Protein AF-A0A9N9PQR0-F1 (afdb_monomer_lite)

Radius of gyration: 28.28 Å; chains: 1; bounding box: 107×44×61 Å

InterPro domains:
  IPR036259 MFS transporter superfamily [G3DSA:1.20.1250.20] (1-87)
  IPR036259 MFS transporter superfamily [G3DSA:1.20.1250.20] (121-313)
  IPR036259 MFS transporter superfamily [SSF103473] (1-291)

pLDDT: mean 76.01, std 13.86, range [36.12, 95.31]

Secondary structure (DSSP, 8-state):
-HHHHHHS-HHHHHHHHHHHHHHHHHHHHHHHHHHHHHHHHHTTGGG--HHHHHHHHHHHHHHHHHHHHHHHS---GGG---SSS-HHHHHHHHHHHHHTT--------HHHHHHHHTTSHHHHHHHHT--S-HHHHHHHHHHHHHHHHHHHHHHHHHHHHHT-SHHHHHHHHHHHHHHHHHHHH--TT-HHHHHHHHHHHHHTTTHHHHHHHHHHHHTTT-HHHHHHHHHHHHHHHHHHHHHHHHHHT-GGGTTT-TTHHHHHHHHHHHHHHHHHHHHHHHHTTTTHHHHHHHS-GGGGS-----SSSSSSSSS-S--

Structure (mmCIF, N/CA/C/O backbone):
data_AF-A0A9N9PQR0-F1
#
_entry.id   AF-A0A9N9PQR0-F1
#
loop_
_atom_site.group_PDB
_atom_site.id
_atom_site.type_symbol
_atom_site.label_atom_id
_atom_site.label_alt_id
_atom_site.label_comp_id
_atom_site.label_asym_id
_atom_site.label_entity_id
_atom_site.label_seq_id
_atom_site.pdbx_PDB_ins_code
_atom_site.Cartn_x
_atom_site.Cartn_y
_atom_site.Cartn_z
_atom_site.occupancy
_atom_site.B_iso_or_equiv
_atom_site.auth_seq_id
_atom_site.auth_comp_id
_atom_site.auth_asym_id
_atom_site.auth_atom_id
_atom_site.pdbx_PDB_model_num
ATOM 1 N N . MET A 1 1 ? -13.376 -5.046 -10.064 1.00 54.31 1 MET A N 1
ATOM 2 C CA . MET A 1 1 ? -12.787 -4.004 -10.946 1.00 54.31 1 MET A CA 1
ATOM 3 C C . MET A 1 1 ? -12.227 -4.535 -12.263 1.00 54.31 1 MET A C 1
ATOM 5 O O . MET A 1 1 ? -12.544 -3.967 -13.300 1.00 54.31 1 MET A O 1
ATOM 9 N N . THR A 1 2 ? -11.435 -5.612 -12.273 1.00 63.09 2 THR A N 1
ATOM 10 C CA . THR A 1 2 ? -10.857 -6.197 -13.506 1.00 63.09 2 THR A CA 1
ATOM 11 C C . THR A 1 2 ? -11.902 -6.534 -14.571 1.00 63.09 2 THR A C 1
ATOM 13 O O . THR A 1 2 ? -11.702 -6.223 -15.743 1.00 63.09 2 THR A O 1
ATOM 16 N N . LEU A 1 3 ? -13.051 -7.079 -14.157 1.00 70.19 3 LEU A N 1
ATOM 17 C CA . LEU A 1 3 ? -14.162 -7.371 -15.059 1.00 70.19 3 LEU A CA 1
ATOM 18 C C . LEU A 1 3 ? -14.746 -6.098 -15.693 1.00 70.19 3 LEU A C 1
ATOM 20 O O . LEU A 1 3 ? -14.845 -6.019 -16.912 1.00 70.19 3 LEU A O 1
ATOM 24 N N . LEU A 1 4 ? -15.037 -5.062 -14.899 1.00 70.06 4 LEU A N 1
ATOM 25 C CA . LEU A 1 4 ? -15.487 -3.761 -15.418 1.00 70.06 4 LEU A CA 1
ATOM 26 C C . LEU A 1 4 ? -14.464 -3.169 -16.396 1.00 70.06 4 LEU A C 1
ATOM 28 O O . LEU A 1 4 ? -14.832 -2.673 -17.456 1.00 70.06 4 LEU A O 1
ATOM 32 N N . GLY A 1 5 ? -13.173 -3.293 -16.081 1.00 67.31 5 GLY A N 1
ATOM 33 C CA . GLY A 1 5 ? -12.102 -2.909 -16.991 1.00 67.31 5 GLY A CA 1
ATOM 34 C C . GLY A 1 5 ? -12.163 -3.669 -18.317 1.00 67.31 5 GLY A C 1
ATOM 35 O O . GLY A 1 5 ? -11.987 -3.073 -19.367 1.00 67.31 5 GLY A O 1
ATOM 36 N N . SER A 1 6 ? -12.459 -4.964 -18.312 1.00 70.44 6 SER A N 1
ATOM 37 C CA . SER A 1 6 ? -12.533 -5.724 -19.563 1.00 70.44 6 SER A CA 1
ATOM 38 C C . SER A 1 6 ? -13.696 -5.319 -20.478 1.00 70.44 6 SER A C 1
ATOM 40 O O . SER A 1 6 ? -13.579 -5.509 -21.679 1.00 70.44 6 SER A O 1
ATOM 42 N N . TRP A 1 7 ? -14.773 -4.734 -19.942 1.00 73.50 7 TRP A N 1
ATOM 43 C CA . TRP A 1 7 ? -15.993 -4.413 -20.697 1.00 73.50 7 TRP A CA 1
ATOM 44 C C . TRP A 1 7 ? -16.165 -2.926 -21.038 1.00 73.50 7 TRP A C 1
ATOM 46 O O . TRP A 1 7 ? -16.883 -2.598 -21.983 1.00 73.50 7 TRP A O 1
ATOM 56 N N . TYR A 1 8 ? -15.526 -2.021 -20.292 1.00 78.38 8 TYR A N 1
ATOM 57 C CA . TYR A 1 8 ? -15.738 -0.577 -20.423 1.00 78.38 8 TYR A CA 1
ATOM 58 C C . TYR A 1 8 ? -14.485 0.184 -20.865 1.00 78.38 8 TYR A C 1
ATOM 60 O O . TYR A 1 8 ? -13.352 -0.124 -20.482 1.00 78.38 8 TYR A O 1
ATOM 68 N N . THR A 1 9 ? -14.710 1.230 -21.664 1.00 75.62 9 THR A N 1
ATOM 69 C CA . THR A 1 9 ? -13.664 2.150 -22.126 1.00 75.62 9 THR A CA 1
ATOM 70 C C . THR A 1 9 ? -13.173 3.028 -20.965 1.00 75.62 9 THR A C 1
ATOM 72 O O . THR A 1 9 ? -13.926 3.256 -20.015 1.00 75.62 9 THR A O 1
ATOM 75 N N . PRO A 1 10 ? -11.941 3.570 -21.014 1.00 69.19 10 PRO A N 1
ATOM 76 C CA . PRO A 1 10 ? -11.407 4.447 -19.970 1.00 69.19 10 PRO A CA 1
ATOM 77 C C . PRO A 1 10 ? -12.317 5.639 -19.640 1.00 69.19 10 PRO A C 1
ATOM 79 O O . PRO A 1 10 ? -12.458 5.989 -18.472 1.00 69.19 10 PRO A O 1
ATOM 82 N N . ALA A 1 11 ? -12.992 6.203 -20.649 1.00 71.81 11 ALA A N 1
ATOM 83 C CA . ALA A 1 11 ? -13.920 7.324 -20.487 1.00 71.81 11 ALA A CA 1
ATOM 84 C C . ALA A 1 11 ? -15.204 6.960 -1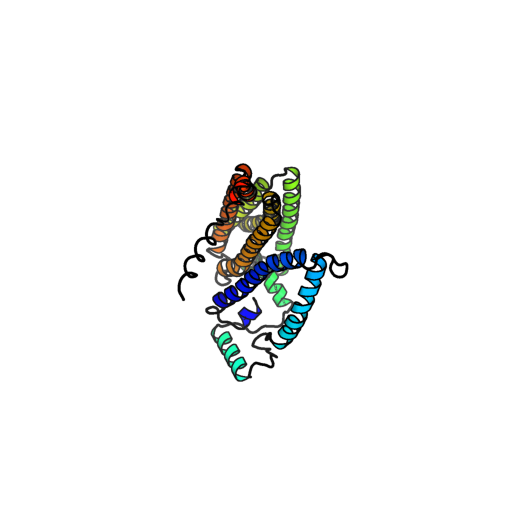9.710 1.00 71.81 11 ALA A C 1
ATOM 86 O O . ALA A 1 11 ? -15.791 7.811 -19.046 1.00 71.81 11 ALA A O 1
ATOM 87 N N . GLU A 1 12 ? -15.648 5.702 -19.765 1.00 78.56 12 GLU A N 1
ATOM 88 C CA . GLU A 1 12 ? -16.867 5.236 -19.088 1.00 78.56 12 GLU A CA 1
ATOM 89 C C . GLU A 1 12 ? -16.576 4.517 -17.765 1.00 78.56 12 GLU A C 1
ATOM 91 O O . GLU A 1 12 ? -17.425 4.482 -16.869 1.00 78.56 12 GLU A O 1
ATOM 96 N N . LEU A 1 13 ? -15.380 3.933 -17.646 1.00 71.75 13 LEU A N 1
ATOM 97 C CA . LEU A 1 13 ? -15.001 3.049 -16.551 1.00 71.75 13 LEU A CA 1
ATOM 98 C C . LEU A 1 13 ? -15.054 3.759 -15.200 1.00 71.75 13 LEU A C 1
ATOM 100 O O . LEU A 1 13 ? -15.602 3.192 -14.261 1.00 71.75 13 LEU A O 1
ATOM 104 N N . GLY A 1 14 ? -14.547 4.993 -15.109 1.00 60.09 14 GLY A N 1
ATOM 105 C CA . GLY A 1 14 ? -14.508 5.745 -13.850 1.00 60.09 14 GLY A CA 1
ATOM 106 C C . GLY A 1 14 ? -15.897 5.941 -13.240 1.00 60.09 14 GLY A C 1
ATOM 107 O O . GLY A 1 14 ? -16.142 5.535 -12.108 1.00 60.09 14 GLY A O 1
ATOM 108 N N . LYS A 1 15 ? -16.852 6.460 -14.023 1.00 70.44 15 LYS A N 1
ATOM 109 C CA . LYS A 1 15 ? -18.231 6.696 -13.559 1.00 70.44 15 LYS A CA 1
ATOM 110 C C . LYS A 1 15 ? -18.905 5.403 -13.091 1.00 70.44 15 LYS A C 1
ATOM 112 O O . LYS A 1 15 ? -19.524 5.372 -12.032 1.00 70.44 15 LYS A O 1
ATOM 117 N N . ARG A 1 16 ? -18.769 4.323 -13.865 1.00 77.12 16 ARG A N 1
ATOM 118 C CA . ARG A 1 16 ? -19.388 3.026 -13.547 1.00 77.12 16 ARG A CA 1
ATOM 119 C C . ARG A 1 16 ? -18.726 2.347 -12.347 1.00 77.12 16 ARG A C 1
ATOM 121 O O . ARG A 1 16 ? -19.421 1.735 -11.544 1.00 77.12 16 ARG A O 1
ATOM 128 N N . ALA A 1 17 ? -17.410 2.487 -12.201 1.00 68.38 17 ALA A N 1
ATOM 129 C CA . ALA A 1 17 ? -16.664 2.015 -11.041 1.00 68.38 17 ALA A CA 1
ATOM 130 C C . ALA A 1 17 ? -17.112 2.729 -9.757 1.00 68.38 17 ALA A C 1
ATOM 132 O O . ALA A 1 17 ? -17.344 2.063 -8.753 1.00 68.38 17 ALA A O 1
ATOM 133 N N . CYS A 1 18 ? -17.317 4.050 -9.803 1.00 69.00 18 CYS A N 1
ATOM 134 C CA . CYS A 1 18 ? -17.847 4.809 -8.668 1.00 69.00 18 CYS A CA 1
ATOM 135 C C . CYS A 1 18 ? -19.282 4.401 -8.307 1.00 69.00 18 CYS A C 1
ATOM 137 O O . CYS A 1 18 ? -19.575 4.241 -7.130 1.00 69.00 18 CYS A O 1
ATOM 139 N N . ILE A 1 19 ? -20.162 4.173 -9.291 1.00 79.38 19 ILE A N 1
ATOM 140 C CA . ILE A 1 19 ? -21.527 3.670 -9.035 1.00 79.38 19 ILE A CA 1
ATOM 141 C C . ILE A 1 19 ? -21.480 2.279 -8.384 1.00 79.38 19 ILE A C 1
ATOM 143 O O . ILE A 1 19 ? -22.200 2.020 -7.422 1.00 79.38 19 ILE A O 1
ATOM 147 N N . PHE A 1 20 ? -20.605 1.392 -8.870 1.00 78.75 20 PHE A N 1
ATOM 148 C CA . PHE A 1 20 ? -20.401 0.079 -8.258 1.00 78.75 20 PHE A CA 1
ATOM 149 C C . PHE A 1 20 ? -19.901 0.209 -6.812 1.00 78.75 20 PHE A C 1
ATOM 151 O O . PHE A 1 20 ? -20.444 -0.433 -5.918 1.00 78.75 20 PHE A O 1
ATOM 158 N N . GLN A 1 21 ? -18.934 1.088 -6.553 1.00 73.31 21 GLN A N 1
ATOM 159 C CA . GLN A 1 21 ? -18.437 1.326 -5.198 1.00 73.31 21 GLN A CA 1
ATOM 160 C C . GLN A 1 21 ? -19.514 1.926 -4.281 1.00 73.31 21 GLN A C 1
ATOM 162 O O . GLN A 1 21 ? -19.640 1.507 -3.134 1.00 73.31 21 GLN A O 1
ATOM 167 N N . ALA A 1 22 ? -20.344 2.839 -4.789 1.00 73.50 22 ALA A N 1
ATOM 168 C CA . ALA A 1 22 ? -21.453 3.420 -4.036 1.00 73.50 22 ALA A CA 1
ATOM 169 C C . ALA A 1 22 ? -22.459 2.356 -3.566 1.00 73.50 22 ALA A C 1
ATOM 171 O O . ALA A 1 22 ? -23.017 2.486 -2.479 1.00 73.50 22 ALA A O 1
ATOM 172 N N . SER A 1 23 ? -22.647 1.270 -4.328 1.00 79.56 23 SER A N 1
ATOM 173 C CA . SER A 1 23 ? -23.493 0.149 -3.893 1.00 79.56 23 SER A CA 1
ATOM 174 C C . SER A 1 23 ? -22.950 -0.560 -2.643 1.00 79.56 23 SER A C 1
ATOM 176 O O . SER A 1 23 ? -23.734 -0.940 -1.776 1.00 79.56 23 SER A O 1
ATOM 178 N N . SER A 1 24 ? -21.621 -0.655 -2.493 1.00 71.44 24 SER A N 1
ATOM 179 C CA . SER A 1 24 ? -20.975 -1.177 -1.279 1.00 71.44 24 SER A CA 1
ATOM 180 C C . SER A 1 24 ? -21.240 -0.275 -0.077 1.00 71.44 24 SER A C 1
ATOM 182 O O . SER A 1 24 ? -21.562 -0.770 1.000 1.00 71.44 24 SER A O 1
ATOM 184 N N . SER A 1 25 ? -21.121 1.043 -0.250 1.00 72.12 25 SER A N 1
ATOM 185 C CA . SER A 1 25 ? -21.406 2.009 0.816 1.00 72.12 25 SER A CA 1
ATOM 186 C C . SER A 1 25 ? -22.879 1.970 1.224 1.00 72.12 25 SER A C 1
ATOM 188 O O . SER A 1 25 ? -23.179 1.934 2.413 1.00 72.12 25 SER A O 1
ATOM 190 N N . ALA A 1 26 ? -23.795 1.887 0.255 1.00 75.56 26 ALA A N 1
ATOM 191 C CA . ALA A 1 26 ? -25.220 1.728 0.527 1.00 75.56 26 ALA A CA 1
ATOM 192 C C . ALA A 1 26 ? -25.510 0.435 1.310 1.00 75.56 26 ALA A C 1
ATOM 194 O O . ALA A 1 26 ? -26.223 0.477 2.308 1.00 75.56 26 ALA A O 1
ATOM 195 N N . ALA A 1 27 ? -24.917 -0.701 0.922 1.00 72.75 27 ALA A N 1
ATOM 196 C CA . ALA A 1 27 ? -25.066 -1.960 1.656 1.00 72.75 27 ALA A CA 1
ATOM 197 C C . ALA A 1 27 ? -24.579 -1.843 3.113 1.00 72.75 27 ALA A C 1
ATOM 199 O O . ALA A 1 27 ? -25.259 -2.303 4.032 1.00 72.75 27 ALA A O 1
ATOM 200 N N . GLN A 1 28 ? -23.450 -1.163 3.336 1.00 69.44 28 GLN A N 1
ATOM 201 C CA . GLN A 1 28 ? -22.921 -0.926 4.679 1.00 69.44 28 GLN A CA 1
ATOM 202 C C . GLN A 1 28 ? -23.861 -0.056 5.526 1.00 69.44 28 GLN A C 1
ATOM 204 O O . GLN A 1 28 ? -24.051 -0.348 6.706 1.00 69.44 28 GLN A O 1
ATOM 209 N N . MET A 1 29 ? -24.505 0.953 4.925 1.00 76.44 29 MET A N 1
ATOM 210 C CA . MET A 1 29 ? -25.525 1.766 5.600 1.00 76.44 29 MET A CA 1
ATOM 211 C C . MET A 1 29 ? -26.723 0.918 6.046 1.00 76.44 29 MET A C 1
ATOM 213 O O . MET A 1 29 ? -27.188 1.056 7.175 1.00 76.44 29 MET A O 1
ATOM 217 N N . PHE A 1 30 ? -27.211 0.008 5.196 1.00 77.31 30 PHE A N 1
ATOM 218 C CA . PHE A 1 30 ? -28.334 -0.873 5.543 1.00 77.31 30 PHE A CA 1
ATOM 219 C C . PHE A 1 30 ? -27.983 -1.906 6.623 1.00 77.31 30 PHE A C 1
ATOM 221 O O . PHE A 1 30 ? -28.865 -2.305 7.386 1.00 77.31 30 PHE A O 1
ATOM 228 N N . SER A 1 31 ? -26.713 -2.310 6.731 1.00 69.38 31 SER A N 1
ATOM 229 C CA . SER A 1 31 ? -26.267 -3.303 7.717 1.00 69.38 31 SER A CA 1
ATOM 230 C C . SER A 1 31 ? -26.560 -2.882 9.162 1.00 69.38 31 SER A C 1
ATOM 232 O O . SER A 1 31 ? -26.981 -3.722 9.956 1.00 69.38 31 SER A O 1
ATOM 234 N N . GLY A 1 32 ? -26.375 -1.604 9.511 1.00 70.81 32 GLY A N 1
ATOM 235 C CA . GLY A 1 32 ? -26.634 -1.106 10.870 1.00 70.81 32 GLY A CA 1
ATOM 236 C C . GLY A 1 32 ? -28.118 -1.171 11.242 1.00 70.81 32 GLY A C 1
ATOM 237 O O . GLY A 1 32 ? -28.488 -1.738 12.271 1.00 70.81 32 GLY A O 1
ATOM 238 N N . TYR A 1 33 ? -28.991 -0.690 10.351 1.00 79.19 33 TYR A N 1
ATOM 239 C CA . TYR A 1 33 ? -30.443 -0.749 10.550 1.00 79.19 33 TYR A CA 1
ATOM 240 C C . TYR A 1 33 ? -30.965 -2.189 10.638 1.00 79.19 33 TYR A C 1
ATOM 242 O O . TYR A 1 33 ? -31.818 -2.488 11.476 1.00 79.19 33 TYR A O 1
ATOM 250 N N . LEU A 1 34 ? -30.434 -3.095 9.809 1.00 76.19 34 LEU A N 1
ATOM 251 C CA . LEU A 1 34 ? -30.801 -4.510 9.840 1.00 76.19 34 LEU A CA 1
ATOM 252 C C . LEU A 1 34 ? -30.397 -5.165 11.168 1.00 76.19 34 LEU A C 1
ATOM 254 O O . LEU A 1 34 ? -31.196 -5.890 11.760 1.00 76.19 34 LEU A O 1
ATOM 258 N N . GLN A 1 35 ? -29.188 -4.883 11.664 1.00 68.94 35 GLN A N 1
ATOM 259 C CA . GLN A 1 35 ? -28.731 -5.381 12.963 1.00 68.94 35 GLN A CA 1
ATOM 260 C C . GLN A 1 35 ? -29.625 -4.874 14.099 1.00 68.94 35 GLN A C 1
ATOM 262 O O . GLN A 1 35 ? -30.102 -5.683 14.895 1.00 68.94 35 GLN A O 1
ATOM 267 N N . ALA A 1 36 ? -29.930 -3.575 14.140 1.00 74.88 36 ALA A N 1
ATOM 268 C CA . ALA A 1 36 ? -30.814 -2.996 15.151 1.00 74.88 36 ALA A CA 1
ATOM 269 C C . ALA A 1 36 ? -32.224 -3.621 15.129 1.00 74.88 36 ALA A C 1
ATOM 271 O O . ALA A 1 36 ? -32.778 -3.966 16.177 1.00 74.88 36 ALA A O 1
ATOM 272 N N . ALA A 1 37 ? -32.788 -3.840 13.936 1.00 79.00 37 ALA A N 1
ATOM 273 C CA . ALA A 1 37 ? -34.085 -4.493 13.772 1.00 79.00 37 ALA A CA 1
ATOM 274 C C . ALA A 1 37 ? -34.075 -5.950 14.271 1.00 79.00 37 ALA A C 1
ATOM 276 O O . ALA A 1 37 ? -35.005 -6.372 14.962 1.00 79.00 37 ALA A O 1
ATOM 277 N N . LEU A 1 38 ? -33.012 -6.707 13.983 1.00 77.69 38 LEU A N 1
ATOM 278 C CA . LEU A 1 38 ? -32.858 -8.092 14.441 1.00 77.69 38 LEU A CA 1
ATOM 279 C C . LEU A 1 38 ? -32.669 -8.184 15.959 1.00 77.69 38 LEU A C 1
ATOM 281 O O . LEU A 1 38 ? -33.259 -9.059 16.594 1.00 77.69 38 LEU A O 1
ATOM 285 N N . TYR A 1 39 ? -31.903 -7.267 16.556 1.00 74.06 39 TYR A N 1
ATOM 286 C CA . TYR A 1 39 ? -31.753 -7.189 18.011 1.00 74.06 39 TYR A CA 1
ATOM 287 C C . TYR A 1 39 ? -33.081 -6.891 18.711 1.00 74.06 39 TYR A C 1
ATOM 289 O O . TYR A 1 39 ? -33.381 -7.513 19.729 1.00 74.06 39 TYR A O 1
ATOM 297 N N . LYS A 1 40 ? -33.903 -5.994 18.154 1.00 76.06 40 LYS A N 1
ATOM 298 C CA . LYS A 1 40 ? -35.201 -5.632 18.739 1.00 76.06 40 LYS A CA 1
ATOM 299 C C . LYS A 1 40 ? -36.281 -6.698 18.525 1.00 76.06 40 LYS A C 1
ATOM 301 O O . LYS A 1 40 ? -37.105 -6.904 19.408 1.00 76.06 40 LYS A O 1
ATOM 306 N N . GLY A 1 41 ? -36.305 -7.346 17.358 1.00 77.81 41 GLY A N 1
ATOM 307 C CA . GLY A 1 41 ? -37.405 -8.229 16.953 1.00 77.81 41 GLY A CA 1
ATOM 308 C C . GLY A 1 41 ? -37.159 -9.729 17.122 1.00 77.81 41 GLY A C 1
ATOM 309 O O . GLY A 1 41 ? -38.122 -10.489 17.170 1.00 77.81 41 GLY A O 1
ATOM 310 N N . MET A 1 42 ? -35.900 -10.181 17.175 1.00 76.38 42 MET A N 1
ATOM 311 C CA . MET A 1 42 ? -35.562 -11.610 17.057 1.00 76.38 42 MET A CA 1
ATOM 312 C C . MET A 1 42 ? -34.559 -12.116 18.100 1.00 76.38 42 MET A C 1
ATOM 314 O O . MET A 1 42 ? -34.112 -13.263 18.023 1.00 76.38 42 MET A O 1
ATOM 318 N N . ASN A 1 43 ? -34.208 -11.307 19.100 1.00 75.94 43 ASN A N 1
ATOM 319 C CA . ASN A 1 43 ? -33.321 -11.751 20.169 1.00 75.94 43 ASN A CA 1
ATOM 320 C C . ASN A 1 43 ? -34.033 -12.757 21.093 1.00 75.94 43 ASN A C 1
ATOM 322 O O . ASN A 1 43 ? -34.993 -12.409 21.773 1.00 75.94 43 ASN A O 1
ATOM 326 N N . GLY A 1 44 ? -33.573 -14.012 21.100 1.00 74.88 44 GLY A N 1
ATOM 327 C CA . GLY A 1 44 ? -34.208 -15.110 21.841 1.00 74.88 44 GLY A CA 1
ATOM 328 C C . GLY A 1 44 ? -35.300 -15.845 21.055 1.00 74.88 44 GLY A C 1
ATOM 329 O O . GLY A 1 44 ? -35.797 -16.876 21.515 1.00 74.88 44 GLY A O 1
ATOM 330 N N . GLN A 1 45 ? -35.630 -15.388 19.841 1.00 77.06 45 GLN A N 1
ATOM 331 C CA . GLN A 1 45 ? -36.596 -16.063 18.979 1.00 77.06 45 GLN A CA 1
ATOM 332 C C . GLN A 1 45 ? -36.014 -17.391 18.475 1.00 77.06 45 GLN A C 1
ATOM 334 O O . GLN A 1 45 ? -34.875 -17.448 18.004 1.00 77.06 45 GLN A O 1
ATOM 339 N N . ALA A 1 46 ? -36.790 -18.472 18.609 1.00 75.81 46 ALA A N 1
ATOM 340 C CA . ALA A 1 46 ? -36.349 -19.857 18.385 1.00 75.81 46 ALA A CA 1
ATOM 341 C C . ALA A 1 46 ? -35.116 -20.282 19.220 1.00 75.81 46 ALA A C 1
ATOM 343 O O . ALA A 1 46 ? -34.382 -21.186 18.826 1.00 75.81 46 ALA A O 1
ATOM 344 N N . GLY A 1 47 ? -34.870 -19.630 20.366 1.00 81.12 47 GLY A N 1
ATOM 345 C CA . GLY A 1 47 ? -33.730 -19.926 21.244 1.00 81.12 47 GLY A CA 1
ATOM 346 C C . GLY A 1 47 ? -32.376 -19.451 20.706 1.00 81.12 47 GLY A C 1
ATOM 347 O O . GLY A 1 47 ? -31.334 -19.839 21.237 1.00 81.12 47 GLY A O 1
ATOM 348 N N . LEU A 1 48 ? -32.368 -18.622 19.656 1.00 82.62 48 LEU A N 1
ATOM 349 C CA . LEU A 1 48 ? -31.152 -18.103 19.039 1.00 82.62 48 LEU A CA 1
ATOM 350 C C . LEU A 1 48 ? -30.953 -16.612 19.371 1.00 82.62 48 LEU A C 1
ATOM 352 O O . LEU A 1 48 ? -31.903 -15.830 19.315 1.00 82.62 48 LEU A O 1
ATOM 356 N N . PRO A 1 49 ? -29.718 -16.188 19.694 1.00 78.69 49 PRO A N 1
ATOM 357 C CA . PRO A 1 49 ? -29.384 -14.775 19.823 1.00 78.69 49 PRO A CA 1
ATOM 358 C C . PRO A 1 49 ? -29.422 -14.070 18.458 1.00 78.69 49 PRO A C 1
ATOM 360 O O . PRO A 1 49 ? -29.126 -14.676 17.425 1.00 78.69 49 PRO A O 1
ATOM 363 N N . ALA A 1 50 ? -29.740 -12.773 18.458 1.00 73.69 50 ALA A N 1
ATOM 364 C CA . ALA A 1 50 ? -29.964 -11.978 17.243 1.00 73.69 50 ALA A CA 1
ATOM 365 C C . ALA A 1 50 ? -28.798 -12.009 16.232 1.00 73.69 50 ALA A C 1
ATOM 367 O O . ALA A 1 50 ? -29.022 -12.049 15.023 1.00 73.69 50 ALA A O 1
ATOM 368 N N . TRP A 1 51 ? -27.550 -12.078 16.705 1.00 77.06 51 TRP A N 1
ATOM 369 C CA . TRP A 1 51 ? -26.378 -12.160 15.827 1.00 77.06 51 TRP A CA 1
ATOM 370 C C . TRP A 1 51 ? -26.345 -13.441 14.974 1.00 77.06 51 TRP A C 1
ATOM 372 O O . TRP A 1 51 ? -25.829 -13.416 13.861 1.00 77.06 51 TRP A O 1
ATOM 382 N N . LYS A 1 52 ? -26.920 -14.562 15.446 1.00 79.75 52 LYS A N 1
ATOM 383 C CA . LYS A 1 52 ? -27.020 -15.800 14.647 1.00 79.75 52 LYS A CA 1
ATOM 384 C C . LYS A 1 52 ? -28.064 -15.673 13.547 1.00 79.75 52 LYS A C 1
ATOM 386 O O . LYS A 1 52 ? -27.860 -16.193 12.454 1.00 79.75 52 LYS A O 1
ATOM 391 N N . TRP A 1 53 ? -29.157 -14.963 13.820 1.00 81.69 53 TRP A N 1
ATOM 392 C CA . TRP A 1 53 ? -30.180 -14.676 12.819 1.00 81.69 53 TRP A CA 1
ATOM 393 C C . TRP A 1 53 ? -29.632 -13.830 11.668 1.00 81.69 53 TRP A C 1
ATOM 395 O O . TRP A 1 53 ? -30.002 -14.086 10.527 1.00 81.69 53 TRP A O 1
ATOM 405 N N . LEU A 1 54 ? -28.681 -12.922 11.926 1.00 81.00 54 LEU A N 1
ATOM 406 C CA . LEU A 1 54 ? -27.989 -12.161 10.876 1.00 81.00 54 LEU A CA 1
ATOM 407 C C . LEU A 1 54 ? -27.389 -13.082 9.799 1.00 81.00 54 LEU A C 1
ATOM 409 O O . LEU A 1 54 ? -27.634 -12.877 8.615 1.00 81.00 54 LEU A O 1
ATOM 413 N N . PHE A 1 55 ? -26.675 -14.137 10.207 1.00 81.56 55 PHE A N 1
ATOM 414 C CA . PHE A 1 55 ? -26.076 -15.107 9.282 1.00 81.56 55 PHE A CA 1
ATOM 415 C C . PHE A 1 55 ? -27.120 -15.921 8.510 1.00 81.56 55 PHE A C 1
ATOM 417 O O . PHE A 1 55 ? -26.899 -16.278 7.355 1.00 81.56 55 PHE A O 1
ATOM 424 N N . VAL A 1 56 ? -28.268 -16.211 9.128 1.00 85.56 56 VAL A N 1
ATOM 425 C CA . VAL A 1 56 ? -29.371 -16.908 8.452 1.00 85.56 56 VAL A CA 1
ATOM 426 C C . VAL A 1 56 ? -29.976 -16.022 7.362 1.00 85.56 56 VAL A C 1
ATOM 428 O O . VAL A 1 56 ? -30.173 -16.488 6.243 1.00 85.56 56 VAL A O 1
ATOM 431 N N . PHE A 1 57 ? -30.224 -14.743 7.654 1.00 84.00 57 PHE A N 1
ATOM 432 C CA . PHE A 1 57 ? -30.723 -13.787 6.662 1.00 84.00 57 PHE A CA 1
ATOM 433 C C . PHE A 1 57 ? -29.718 -13.539 5.537 1.00 84.00 57 PHE A C 1
ATOM 435 O O . PHE A 1 57 ? -30.108 -13.536 4.370 1.00 84.00 57 PHE A O 1
ATOM 442 N N . ASP A 1 58 ? -28.435 -13.401 5.870 1.00 82.00 58 ASP A N 1
ATOM 443 C CA . ASP A 1 58 ? -27.366 -13.268 4.879 1.00 82.00 58 ASP A CA 1
ATOM 444 C C . ASP A 1 58 ? -27.309 -14.491 3.949 1.00 82.00 58 ASP A C 1
ATOM 446 O O . ASP A 1 58 ? -27.229 -14.350 2.733 1.00 82.00 58 ASP A O 1
ATOM 450 N N . GLY A 1 59 ? -27.496 -15.703 4.483 1.00 83.12 59 GLY A N 1
ATOM 451 C CA . GLY A 1 59 ? -27.627 -16.917 3.675 1.00 83.12 59 GLY A CA 1
ATOM 452 C C . GLY A 1 59 ? -28.869 -16.925 2.775 1.00 83.12 59 GLY A C 1
ATOM 453 O O . GLY A 1 59 ? -28.775 -17.268 1.596 1.00 83.12 59 GLY A O 1
ATOM 454 N N . ILE A 1 60 ? -30.032 -16.522 3.296 1.00 90.00 60 ILE A N 1
ATOM 455 C CA . ILE A 1 60 ? -31.299 -16.514 2.544 1.00 90.00 60 ILE A CA 1
ATOM 456 C C . ILE A 1 60 ? -31.260 -15.520 1.380 1.00 90.00 60 ILE A C 1
ATOM 458 O O . ILE A 1 60 ? -31.766 -15.841 0.307 1.00 90.00 60 ILE A O 1
ATOM 462 N N . PHE A 1 61 ? -30.665 -14.338 1.559 1.00 85.44 61 PHE A N 1
ATOM 463 C CA . PHE A 1 61 ? -30.530 -13.357 0.478 1.00 85.44 61 PHE A CA 1
ATOM 464 C C . PHE A 1 61 ? -29.314 -13.631 -0.413 1.00 85.44 61 PHE A C 1
ATOM 466 O O . PHE A 1 61 ? -29.394 -13.493 -1.635 1.00 85.44 61 PHE A O 1
ATOM 473 N N . GLY A 1 62 ? -28.204 -14.068 0.175 1.00 84.81 62 GLY A N 1
ATOM 474 C CA . GLY A 1 62 ? -26.947 -14.316 -0.519 1.00 84.81 62 GLY A CA 1
ATOM 475 C C . GLY A 1 62 ? -27.017 -15.494 -1.485 1.00 84.81 62 GLY A C 1
ATOM 476 O O . GLY A 1 62 ? -26.516 -15.385 -2.602 1.00 84.81 62 GLY A O 1
ATOM 477 N N . ILE A 1 63 ? -27.679 -16.598 -1.116 1.00 89.62 63 ILE A N 1
ATOM 478 C CA . ILE A 1 63 ? -27.753 -17.797 -1.970 1.00 89.62 63 ILE A CA 1
ATOM 479 C C . ILE A 1 63 ? -28.471 -17.508 -3.305 1.00 89.62 63 ILE A C 1
ATOM 481 O O . ILE A 1 63 ? -27.882 -17.787 -4.352 1.00 89.62 63 ILE A O 1
ATOM 485 N N . PRO A 1 64 ? -29.683 -16.915 -3.343 1.00 91.25 64 PRO A N 1
ATOM 486 C CA . PRO A 1 64 ? -30.336 -16.548 -4.599 1.00 91.25 64 PRO A CA 1
ATOM 487 C C . PRO A 1 64 ? -29.524 -15.556 -5.434 1.00 91.25 64 PRO A C 1
ATOM 489 O O . PRO A 1 64 ? -29.444 -15.713 -6.651 1.00 91.25 64 PRO A O 1
ATOM 492 N N . ILE A 1 65 ? -28.888 -14.563 -4.801 1.00 86.25 65 ILE A N 1
ATOM 493 C CA . ILE A 1 65 ? -28.050 -13.579 -5.503 1.00 86.25 65 ILE A CA 1
ATOM 494 C C . ILE A 1 65 ? -26.811 -14.253 -6.102 1.00 86.25 65 ILE A C 1
ATOM 496 O O . ILE A 1 65 ? -26.452 -13.958 -7.240 1.00 86.25 65 ILE A O 1
ATOM 500 N N . ALA A 1 66 ? -26.181 -15.188 -5.391 1.00 84.06 66 ALA A N 1
ATOM 501 C CA . ALA A 1 66 ? -25.043 -15.953 -5.892 1.00 84.06 66 ALA A CA 1
ATOM 502 C C . ALA A 1 66 ? -25.441 -16.855 -7.072 1.00 84.06 66 ALA A C 1
ATOM 504 O O . ALA A 1 66 ? -24.745 -16.890 -8.089 1.00 84.06 66 ALA A O 1
ATOM 505 N N . LEU A 1 67 ? -26.591 -17.530 -6.972 1.00 87.00 67 LEU A N 1
ATOM 506 C CA . LEU A 1 67 ? -27.155 -18.331 -8.063 1.00 87.00 67 LEU A CA 1
ATOM 507 C C . LEU A 1 67 ? -27.483 -17.465 -9.285 1.00 87.00 67 LEU A C 1
ATOM 509 O O . LEU A 1 67 ? -27.182 -17.851 -10.414 1.00 87.00 67 LEU A O 1
ATOM 513 N N . TYR A 1 68 ? -28.041 -16.273 -9.071 1.00 85.31 68 TYR A N 1
ATOM 514 C CA . TYR A 1 68 ? -28.280 -15.310 -10.140 1.00 85.31 68 TYR A CA 1
ATOM 515 C C . TYR A 1 68 ? -26.966 -14.809 -10.752 1.00 85.31 68 TYR A C 1
ATOM 517 O O . TYR A 1 68 ? -26.834 -14.768 -11.973 1.00 85.31 68 TYR A O 1
ATOM 525 N N . GLY A 1 69 ? -25.966 -14.494 -9.927 1.00 81.12 69 GLY A N 1
ATOM 526 C CA . GLY A 1 69 ? -24.642 -14.049 -10.358 1.00 81.12 69 GLY A CA 1
ATOM 527 C C . GLY A 1 69 ? -23.943 -15.060 -11.265 1.00 81.12 69 GLY A C 1
ATOM 528 O O . GLY A 1 69 ? -23.334 -14.660 -12.255 1.00 81.12 69 GLY A O 1
ATOM 529 N N . PHE A 1 70 ? -24.111 -16.360 -11.002 1.00 79.25 70 PHE A N 1
ATOM 530 C CA . PHE A 1 70 ? -23.592 -17.429 -11.860 1.00 79.25 70 PHE A CA 1
ATOM 531 C C . PHE A 1 70 ? -24.157 -17.384 -13.291 1.00 79.25 70 PHE A C 1
ATOM 533 O O . PHE A 1 70 ? -23.463 -17.738 -14.241 1.00 79.25 70 PHE A O 1
ATOM 540 N N . TRP A 1 71 ? -25.404 -16.938 -13.465 1.00 77.06 71 TRP A N 1
ATOM 541 C CA . TRP A 1 71 ? -26.034 -16.818 -14.784 1.00 77.06 71 TRP A CA 1
ATOM 542 C C . TRP A 1 71 ? -25.865 -15.425 -15.411 1.00 77.06 71 TRP A C 1
ATOM 544 O O . TRP A 1 71 ? -25.750 -15.301 -16.633 1.00 77.06 71 TRP A O 1
ATOM 554 N N . ALA A 1 72 ? -25.856 -14.378 -14.585 1.00 79.00 72 ALA A N 1
ATOM 555 C CA . ALA A 1 72 ? -25.909 -12.991 -15.027 1.00 79.00 72 ALA A CA 1
ATOM 556 C C . ALA A 1 72 ? -24.530 -12.371 -15.289 1.00 79.00 72 ALA A C 1
ATOM 558 O O . ALA A 1 72 ? -24.418 -11.551 -16.200 1.00 79.00 72 ALA A O 1
ATOM 559 N N . ILE A 1 73 ? -23.487 -12.729 -14.528 1.00 77.56 73 ILE A N 1
ATOM 560 C CA . ILE A 1 73 ? -22.167 -12.095 -14.649 1.00 77.56 73 ILE A CA 1
ATOM 561 C C . ILE A 1 73 ? -21.476 -12.609 -15.921 1.00 77.56 73 ILE A C 1
ATOM 563 O O . ILE A 1 73 ? -21.162 -13.797 -16.009 1.00 77.56 73 ILE A O 1
ATOM 567 N N . PRO A 1 74 ? -21.228 -11.747 -16.924 1.00 69.12 74 PRO A N 1
ATOM 568 C CA . PRO A 1 74 ? -20.510 -12.166 -18.114 1.00 69.12 74 PRO A CA 1
ATOM 569 C C . PRO A 1 74 ? -19.018 -12.324 -17.796 1.00 69.12 74 PRO A C 1
ATOM 571 O O . PRO A 1 74 ? -18.449 -11.515 -17.067 1.00 69.12 74 PRO A O 1
ATOM 574 N N . ASP A 1 75 ? -18.373 -13.336 -18.381 1.00 70.19 75 ASP A N 1
ATOM 575 C CA . ASP A 1 75 ? -16.909 -13.481 -18.376 1.00 70.19 75 ASP A CA 1
ATOM 576 C C . ASP A 1 75 ? -16.229 -12.348 -19.178 1.00 70.19 75 ASP A C 1
ATOM 578 O O . ASP A 1 75 ? -16.862 -11.382 -19.583 1.00 70.19 75 ASP A O 1
ATOM 582 N N . SER A 1 76 ? -14.924 -12.432 -19.446 1.00 66.12 76 SER A N 1
ATOM 583 C CA . SER A 1 76 ? -14.238 -11.490 -20.346 1.00 66.12 76 SER A CA 1
ATOM 584 C C . SER A 1 76 ? -14.907 -11.436 -21.738 1.00 66.12 76 SER A C 1
ATOM 586 O O . SER A 1 76 ? -15.327 -12.490 -22.227 1.00 66.12 76 SER A O 1
ATOM 588 N N . PRO A 1 77 ? -14.952 -10.274 -22.431 1.00 61.94 77 PRO A N 1
ATOM 589 C CA . PRO A 1 77 ? -15.618 -10.142 -23.734 1.00 61.94 77 PRO A CA 1
ATOM 590 C C . PRO A 1 77 ? -15.165 -11.168 -24.774 1.00 61.94 77 PRO A C 1
ATOM 592 O O . PRO A 1 77 ? -15.972 -11.647 -25.563 1.00 61.94 77 PRO A O 1
ATOM 595 N N . THR A 1 78 ? -13.890 -11.564 -24.738 1.00 60.03 78 THR A N 1
ATOM 596 C CA . THR A 1 78 ? -13.301 -12.522 -25.685 1.00 60.03 78 THR A CA 1
ATOM 597 C C . THR A 1 78 ? -13.651 -13.980 -25.412 1.00 60.03 78 THR A C 1
ATOM 599 O O . THR A 1 78 ? -13.510 -14.815 -26.297 1.00 60.03 78 THR A O 1
ATOM 602 N N . THR A 1 79 ? -14.089 -14.311 -24.196 1.00 60.84 79 THR A N 1
ATOM 603 C CA . THR A 1 79 ? -14.438 -15.686 -23.789 1.00 60.84 79 THR A CA 1
ATOM 604 C C . THR A 1 79 ? -15.874 -15.755 -23.258 1.00 60.84 79 THR A C 1
ATOM 606 O O . THR A 1 79 ? -16.234 -16.687 -22.546 1.00 60.84 79 THR A O 1
ATOM 609 N N . CYS A 1 80 ? -16.705 -14.753 -23.574 1.00 60.81 80 CYS A N 1
ATOM 610 C CA . CYS A 1 80 ? -17.995 -14.539 -22.929 1.00 60.81 80 CYS A CA 1
ATOM 611 C C . CYS A 1 80 ? -18.989 -15.680 -23.213 1.00 60.81 80 CYS A C 1
ATOM 613 O O . CYS A 1 80 ? -19.612 -15.746 -24.279 1.00 60.81 80 CYS A O 1
ATOM 615 N N . LYS A 1 81 ? -19.191 -16.548 -22.212 1.00 61.66 81 LYS A N 1
ATOM 616 C CA . LYS A 1 81 ? -20.184 -17.637 -22.213 1.00 61.66 81 LYS A CA 1
ATOM 617 C C . LYS A 1 81 ? -21.585 -17.203 -21.768 1.00 61.66 81 LYS A C 1
ATOM 619 O O . LYS A 1 81 ? -22.469 -18.051 -21.665 1.00 61.66 81 LYS A O 1
ATOM 624 N N . SER A 1 82 ? -21.800 -15.908 -21.518 1.00 62.09 82 SER A N 1
ATOM 625 C CA . SER A 1 82 ? -23.107 -15.393 -21.099 1.00 62.09 82 SER A CA 1
ATOM 626 C C . SER A 1 82 ? -24.203 -15.789 -22.096 1.00 62.09 82 SER A C 1
ATOM 628 O O . SER A 1 82 ? -24.015 -15.651 -23.313 1.00 62.09 82 SER A O 1
ATOM 630 N N . ARG A 1 83 ? -25.327 -16.285 -21.556 1.00 63.41 83 ARG A N 1
ATOM 631 C CA . ARG A 1 83 ? -26.509 -16.752 -22.303 1.00 63.41 83 ARG A CA 1
ATOM 632 C C . ARG A 1 83 ? -27.489 -15.631 -22.653 1.00 63.41 83 ARG A C 1
ATOM 634 O O . ARG A 1 83 ? -28.364 -15.867 -23.474 1.00 63.41 83 ARG A O 1
ATOM 641 N N . TRP A 1 84 ? -27.361 -14.455 -22.035 1.00 71.62 84 TRP A N 1
ATOM 642 C CA . TRP A 1 84 ? -28.278 -13.328 -22.245 1.00 71.62 84 TRP A CA 1
ATOM 643 C C . TRP A 1 84 ? -27.775 -12.305 -23.275 1.00 71.62 84 TRP A C 1
ATOM 645 O O . TRP A 1 84 ? -28.552 -11.466 -23.709 1.00 71.62 84 TRP A O 1
ATOM 655 N N . MET A 1 85 ? -26.503 -12.380 -23.684 1.00 69.94 85 MET A N 1
ATOM 656 C CA . MET A 1 85 ? -25.924 -11.509 -24.713 1.00 69.94 85 MET A CA 1
ATOM 657 C C . MET A 1 85 ? -25.905 -12.182 -26.085 1.00 69.94 85 MET A C 1
ATOM 659 O O . MET A 1 85 ? -25.392 -13.301 -26.225 1.00 69.94 85 MET A O 1
ATOM 663 N N . ASN A 1 86 ? -26.349 -11.451 -27.106 1.00 79.56 86 ASN A N 1
ATOM 664 C CA . ASN A 1 86 ? -26.294 -11.893 -28.496 1.00 79.56 86 ASN A CA 1
ATOM 665 C C . ASN A 1 86 ? -24.861 -11.845 -29.056 1.00 79.56 86 ASN A C 1
ATOM 667 O O . ASN A 1 86 ? -23.985 -11.140 -28.550 1.00 79.56 86 ASN A O 1
ATOM 671 N N . ALA A 1 87 ? -24.606 -12.611 -30.122 1.00 76.62 87 ALA A N 1
ATOM 672 C CA . ALA A 1 87 ? -23.284 -12.679 -30.754 1.00 76.62 87 ALA A CA 1
ATOM 673 C C . ALA A 1 87 ? -22.822 -11.316 -31.308 1.00 76.62 87 ALA A C 1
ATOM 675 O O . ALA A 1 87 ? -21.657 -10.955 -31.148 1.00 76.62 87 ALA A O 1
ATOM 676 N N . GLU A 1 88 ? -23.745 -10.530 -31.868 1.00 77.44 88 GLU A N 1
ATOM 677 C CA . GLU A 1 88 ? -23.468 -9.189 -32.404 1.00 77.44 88 GLU A CA 1
ATOM 678 C C . GLU A 1 88 ? -23.032 -8.199 -31.311 1.00 77.44 88 GLU A C 1
ATOM 680 O O . GLU A 1 88 ? -22.086 -7.431 -31.492 1.00 77.44 88 GLU A O 1
ATOM 685 N N . GLU A 1 89 ? -23.663 -8.256 -30.135 1.00 80.12 89 GLU A N 1
ATOM 686 C CA . GLU A 1 89 ? -23.324 -7.397 -28.993 1.00 80.12 89 GLU A CA 1
ATOM 687 C C . GLU A 1 89 ? -21.931 -7.719 -28.439 1.00 80.12 89 GLU A C 1
ATOM 689 O O . GLU A 1 89 ? -21.185 -6.822 -28.034 1.00 80.12 89 GLU A O 1
ATOM 694 N N . LYS A 1 90 ? -21.551 -9.004 -28.455 1.00 76.19 90 LYS A N 1
ATOM 695 C CA . LYS A 1 90 ? -20.212 -9.456 -28.056 1.00 76.19 90 LYS A CA 1
ATOM 696 C C . LYS A 1 90 ? -19.147 -8.947 -29.025 1.00 76.19 90 LYS A C 1
ATOM 698 O O . LYS A 1 90 ? -18.122 -8.433 -28.581 1.00 76.19 90 LYS A O 1
ATOM 703 N N . GLU A 1 91 ? -19.394 -9.032 -30.332 1.00 80.75 91 GLU A N 1
ATOM 704 C CA . GLU A 1 91 ? -18.458 -8.531 -31.343 1.00 80.75 91 GLU A CA 1
ATOM 705 C C . GLU A 1 91 ? -18.287 -7.007 -31.253 1.00 80.75 91 GLU A C 1
ATOM 707 O O . GLU A 1 91 ? -17.165 -6.500 -31.323 1.00 80.75 91 GLU A O 1
ATOM 712 N N . LEU A 1 92 ? -19.379 -6.272 -31.009 1.00 83.06 92 LEU A N 1
ATOM 713 C CA . LEU A 1 92 ? -19.329 -4.831 -30.769 1.00 83.06 92 LEU A CA 1
ATOM 714 C C . LEU A 1 92 ? -18.481 -4.489 -29.535 1.00 83.06 92 LEU A C 1
ATOM 716 O O . LEU A 1 92 ? -17.665 -3.567 -29.586 1.00 83.06 92 LEU A O 1
ATOM 720 N N . ALA A 1 93 ? -18.634 -5.232 -28.435 1.00 79.31 93 ALA A N 1
ATOM 721 C CA . ALA A 1 93 ? -17.839 -5.024 -27.226 1.00 79.31 93 ALA A CA 1
ATOM 722 C C . ALA A 1 93 ? -16.337 -5.271 -27.467 1.00 79.31 93 ALA A C 1
ATOM 724 O O . ALA A 1 93 ? -15.511 -4.479 -27.012 1.00 79.31 93 ALA A O 1
ATOM 725 N N . ILE A 1 94 ? -15.981 -6.312 -28.229 1.00 78.81 94 ILE A N 1
ATOM 726 C CA . ILE A 1 94 ? -14.586 -6.609 -28.595 1.00 78.81 94 ILE A CA 1
ATOM 727 C C . ILE A 1 94 ? -14.008 -5.492 -29.471 1.00 78.81 94 ILE A C 1
ATOM 729 O O . ILE A 1 94 ? -12.965 -4.940 -29.128 1.00 78.81 94 ILE A O 1
ATOM 733 N N . LYS A 1 95 ? -14.719 -5.076 -30.531 1.00 83.69 95 LYS A N 1
ATOM 734 C CA . LYS A 1 95 ? -14.281 -3.974 -31.411 1.00 83.69 95 LYS A CA 1
ATOM 735 C C . LYS A 1 95 ? -14.018 -2.686 -30.633 1.00 83.69 95 LYS A C 1
ATOM 737 O O . LYS A 1 95 ? -13.030 -2.003 -30.886 1.00 83.69 95 LYS A O 1
ATOM 742 N N . ARG A 1 96 ? -14.870 -2.365 -29.654 1.00 82.69 96 ARG A N 1
ATOM 743 C CA . ARG A 1 96 ? -14.682 -1.196 -28.780 1.00 82.69 96 ARG A CA 1
ATOM 744 C C . ARG A 1 96 ? -13.423 -1.307 -27.921 1.00 82.69 96 ARG A C 1
ATOM 746 O O . ARG A 1 96 ? -12.758 -0.299 -27.703 1.00 82.69 96 ARG A O 1
ATOM 753 N N . MET A 1 97 ? -13.096 -2.495 -27.415 1.00 76.44 97 MET A N 1
ATOM 754 C CA . MET A 1 97 ? -11.883 -2.699 -26.613 1.00 76.44 97 MET A CA 1
ATOM 755 C C . MET A 1 97 ? -10.610 -2.680 -27.469 1.00 76.44 97 MET A C 1
ATOM 757 O O . MET A 1 97 ? -9.608 -2.099 -27.044 1.00 76.44 97 MET A O 1
ATOM 761 N N . ASP A 1 98 ? -10.671 -3.211 -28.691 1.00 78.31 98 ASP A N 1
ATOM 762 C CA . ASP A 1 98 ? -9.566 -3.169 -29.655 1.00 78.31 98 ASP A CA 1
ATOM 763 C C . ASP A 1 98 ? -9.249 -1.737 -30.107 1.00 78.31 98 ASP A C 1
ATOM 765 O O . ASP A 1 98 ? -8.079 -1.366 -30.186 1.00 78.31 98 ASP A O 1
ATOM 769 N N . GLN A 1 99 ? -10.267 -0.889 -30.307 1.00 78.62 99 GLN A N 1
ATOM 770 C CA . GLN A 1 99 ? -10.084 0.540 -30.617 1.00 78.62 99 GLN A CA 1
ATOM 771 C C . GLN A 1 99 ? -9.322 1.305 -29.524 1.00 78.62 99 GLN A C 1
ATOM 773 O O . GLN A 1 99 ? -8.632 2.278 -29.811 1.00 78.62 99 GLN A O 1
ATOM 778 N N . VAL A 1 100 ? -9.421 0.858 -28.270 1.00 72.38 100 VAL A N 1
ATOM 779 C CA . VAL A 1 100 ? -8.696 1.433 -27.124 1.00 72.38 100 VAL A CA 1
ATOM 780 C C . VAL A 1 100 ? -7.306 0.791 -26.951 1.00 72.38 100 VAL A C 1
ATOM 782 O O . VAL A 1 100 ? -6.536 1.176 -26.074 1.00 72.38 100 VAL A O 1
ATOM 785 N N . GLY A 1 101 ? -6.945 -0.189 -27.787 1.00 67.81 101 GLY A N 1
ATOM 786 C CA . GLY A 1 101 ? -5.677 -0.917 -27.694 1.00 67.81 101 GLY A CA 1
ATOM 787 C C . GLY A 1 101 ? -5.617 -1.885 -26.509 1.00 67.81 101 GLY A C 1
ATOM 788 O O . GLY A 1 101 ? -4.530 -2.253 -26.052 1.00 67.81 101 GLY A O 1
ATOM 789 N N . ARG A 1 102 ? -6.772 -2.290 -25.965 1.00 63.53 102 ARG A N 1
ATOM 790 C CA . ARG A 1 102 ? -6.844 -3.134 -24.771 1.00 63.53 102 ARG A CA 1
ATOM 791 C C . ARG A 1 102 ? -6.651 -4.599 -25.159 1.00 63.53 102 ARG A C 1
ATOM 793 O O . ARG A 1 102 ? -7.520 -5.214 -25.760 1.00 63.53 102 ARG A O 1
ATOM 800 N N . LYS A 1 103 ? -5.493 -5.165 -24.806 1.00 67.25 103 LYS A N 1
ATOM 801 C CA . LYS A 1 103 ? -5.134 -6.544 -25.175 1.00 67.25 103 LYS A CA 1
ATOM 802 C C . LYS A 1 103 ? -6.081 -7.570 -24.531 1.00 67.25 103 LYS A C 1
ATOM 804 O O . LYS A 1 103 ? -6.432 -7.410 -23.357 1.00 67.25 103 LYS A O 1
ATOM 809 N N . PRO A 1 104 ? -6.448 -8.646 -25.250 1.00 63.97 104 PRO A N 1
ATOM 810 C CA . PRO A 1 104 ? -7.331 -9.678 -24.726 1.00 63.97 104 PRO A CA 1
ATOM 811 C C . PRO A 1 104 ? -6.685 -10.437 -23.562 1.00 63.97 104 PRO A C 1
ATOM 813 O O . PRO A 1 104 ? -5.458 -10.569 -23.481 1.00 63.97 104 PRO A O 1
ATOM 816 N N . ALA A 1 105 ? -7.524 -10.958 -22.661 1.00 59.44 105 ALA A N 1
ATOM 817 C CA . ALA A 1 105 ? -7.083 -11.741 -21.511 1.00 59.44 105 ALA A CA 1
ATOM 818 C C . ALA A 1 105 ? -6.221 -12.928 -21.978 1.00 59.44 105 ALA A C 1
ATOM 820 O O . ALA A 1 105 ? -6.701 -13.864 -22.614 1.00 59.44 105 ALA A O 1
ATOM 821 N N . THR A 1 106 ? -4.919 -12.863 -21.698 1.00 62.84 106 THR A N 1
ATOM 822 C CA . THR A 1 106 ? -3.957 -13.907 -22.068 1.00 62.84 106 THR A CA 1
ATOM 823 C C . THR A 1 106 ? -3.834 -14.907 -20.919 1.00 62.84 106 THR A C 1
ATOM 825 O O . THR A 1 106 ? -3.963 -14.524 -19.756 1.00 62.84 106 THR A O 1
ATOM 828 N N . LYS A 1 107 ? -3.562 -16.187 -21.214 1.00 66.12 107 LYS A N 1
ATOM 829 C CA . LYS A 1 107 ? -3.345 -17.200 -20.169 1.00 66.12 107 LYS A CA 1
ATOM 830 C C . LYS A 1 107 ? -2.239 -16.747 -19.215 1.00 66.12 107 LYS A C 1
ATOM 832 O O . LYS A 1 107 ? -1.140 -16.386 -19.648 1.00 66.12 107 LYS A O 1
ATOM 837 N N . VAL A 1 108 ? -2.533 -16.784 -17.915 1.00 60.81 108 VAL A N 1
ATOM 838 C CA . VAL A 1 108 ? -1.551 -16.503 -16.868 1.00 60.81 108 VAL A CA 1
ATOM 839 C C . VAL A 1 108 ? -0.454 -17.555 -16.979 1.00 60.81 108 VAL A C 1
ATOM 841 O O . VAL A 1 108 ? -0.666 -18.729 -16.698 1.00 60.81 108 VAL A O 1
ATOM 844 N N . THR A 1 109 ? 0.707 -17.137 -17.470 1.00 75.06 109 THR A N 1
ATOM 845 C CA . THR A 1 109 ? 1.869 -18.008 -17.656 1.00 75.06 109 THR A CA 1
ATOM 846 C C . THR A 1 109 ? 2.896 -17.670 -16.577 1.00 75.06 109 THR A C 1
ATOM 848 O O . THR A 1 109 ? 2.896 -16.554 -16.055 1.00 75.06 109 THR A O 1
ATOM 851 N N . LEU A 1 110 ? 3.828 -18.577 -16.275 1.00 67.56 110 LEU A N 1
ATOM 852 C CA . LEU A 1 110 ? 4.989 -18.282 -15.421 1.00 67.56 110 LEU A CA 1
ATOM 853 C C . LEU A 1 110 ? 5.736 -17.011 -15.870 1.00 67.56 110 LEU A C 1
ATOM 855 O O . LEU A 1 110 ? 6.203 -16.244 -15.038 1.00 67.56 110 LEU A O 1
ATOM 859 N N . GLY A 1 111 ? 5.759 -16.718 -17.175 1.00 67.81 111 GLY A N 1
ATOM 860 C CA . GLY A 1 111 ? 6.276 -15.455 -17.713 1.00 67.81 111 GLY A CA 1
ATOM 861 C C . GLY A 1 111 ? 5.471 -14.208 -17.317 1.00 67.81 111 GLY A C 1
ATOM 862 O O . GLY A 1 111 ? 6.057 -13.140 -17.165 1.00 67.81 111 GLY A O 1
ATOM 863 N N . THR A 1 112 ? 4.157 -14.320 -17.103 1.00 60.84 112 THR A N 1
ATOM 864 C CA . THR A 1 112 ? 3.307 -13.238 -16.573 1.00 60.84 112 THR A CA 1
ATOM 865 C C . THR A 1 112 ? 3.621 -12.989 -15.104 1.00 60.84 112 THR A C 1
ATOM 867 O O . THR A 1 112 ? 3.855 -11.845 -14.736 1.00 60.84 112 THR A O 1
ATOM 870 N N . PHE A 1 113 ? 3.738 -14.046 -14.294 1.00 56.41 113 PHE A N 1
ATOM 871 C CA . PHE A 1 113 ? 4.217 -13.929 -12.911 1.00 56.41 113 PHE A CA 1
ATOM 872 C C . PHE A 1 113 ? 5.606 -13.290 -12.857 1.00 56.41 113 PHE A C 1
ATOM 874 O O . PHE A 1 113 ? 5.810 -12.323 -12.127 1.00 56.41 113 PHE A O 1
ATOM 881 N N . LYS A 1 114 ? 6.526 -13.739 -13.722 1.00 57.09 114 LYS A N 1
ATOM 882 C CA . LYS A 1 114 ? 7.853 -13.138 -13.878 1.00 57.09 114 LYS A CA 1
ATOM 883 C C . LYS A 1 114 ? 7.757 -11.645 -14.212 1.00 57.09 114 LYS A C 1
ATOM 885 O O . LYS A 1 114 ? 8.529 -10.866 -13.683 1.00 57.09 114 LYS A O 1
ATOM 890 N N . ARG A 1 115 ? 6.817 -11.215 -15.060 1.00 60.22 115 ARG A N 1
ATOM 891 C CA . ARG A 1 115 ? 6.617 -9.794 -15.410 1.00 60.22 115 ARG A CA 1
ATOM 892 C C . ARG A 1 115 ? 5.995 -8.962 -14.293 1.00 60.22 115 ARG A C 1
ATOM 894 O O . ARG A 1 115 ? 6.333 -7.794 -14.212 1.00 60.22 115 ARG A O 1
ATOM 901 N N . VAL A 1 116 ? 5.116 -9.524 -13.466 1.00 59.72 116 VAL A N 1
ATOM 902 C CA . VAL A 1 116 ? 4.530 -8.802 -12.322 1.00 59.72 116 VAL A CA 1
ATOM 903 C C . VAL A 1 116 ? 5.576 -8.615 -11.226 1.00 59.72 116 VAL A C 1
ATOM 905 O O . VAL A 1 116 ? 5.816 -7.492 -10.800 1.00 59.72 116 VAL A O 1
ATOM 908 N N . PHE A 1 117 ? 6.285 -9.682 -10.854 1.00 55.75 117 PHE A N 1
ATOM 909 C CA . PHE A 1 117 ? 7.354 -9.602 -9.855 1.00 55.75 117 PHE A CA 1
ATOM 910 C C . PHE A 1 117 ? 8.574 -8.800 -10.351 1.00 55.75 117 PHE A C 1
ATOM 912 O O . PHE A 1 117 ? 9.181 -8.059 -9.582 1.00 55.75 117 PHE A O 1
ATOM 919 N N . LEU A 1 118 ? 8.912 -8.870 -11.646 1.00 51.56 118 LEU A N 1
ATOM 920 C CA . LEU A 1 118 ? 10.006 -8.085 -12.249 1.00 51.56 118 LEU A CA 1
ATOM 921 C C . LEU A 1 118 ? 9.571 -6.744 -12.848 1.00 51.56 118 LEU A C 1
ATOM 923 O O . LEU A 1 118 ? 10.400 -6.065 -13.452 1.00 51.56 118 LEU A O 1
ATOM 927 N N . GLY A 1 119 ? 8.292 -6.389 -12.744 1.00 58.69 119 GLY A N 1
ATOM 928 C CA . GLY A 1 119 ? 7.742 -5.125 -13.241 1.00 58.69 119 GLY A CA 1
ATOM 929 C C . GLY A 1 119 ? 7.891 -3.983 -12.243 1.00 58.69 119 GLY A C 1
ATOM 930 O O . GLY A 1 119 ? 7.590 -2.840 -12.570 1.00 58.69 119 GLY A O 1
ATOM 931 N N . TRP A 1 120 ? 8.357 -4.287 -11.030 1.00 72.06 120 TRP A N 1
ATOM 932 C CA . TRP A 1 120 ? 8.602 -3.284 -10.007 1.00 72.06 120 TRP A CA 1
ATOM 933 C C . TRP A 1 120 ? 9.723 -2.320 -10.457 1.00 72.06 120 TRP A C 1
ATOM 935 O O . TRP A 1 120 ? 10.714 -2.799 -11.020 1.00 72.06 120 TRP A O 1
ATOM 945 N N . PRO A 1 121 ? 9.613 -0.991 -10.236 1.00 77.25 121 PRO A N 1
ATOM 946 C CA . PRO A 1 121 ? 10.563 0.004 -10.737 1.00 77.25 121 PRO A CA 1
ATOM 947 C C . PRO A 1 121 ? 12.037 -0.299 -10.442 1.00 77.25 121 PRO A C 1
ATOM 949 O O . PRO A 1 121 ? 12.877 -0.088 -11.316 1.00 77.25 121 PRO A O 1
ATOM 952 N N . PHE A 1 122 ? 12.347 -0.899 -9.286 1.00 83.00 122 PHE A N 1
ATOM 953 C CA . PHE A 1 122 ? 13.707 -1.334 -8.960 1.00 83.00 122 PHE A CA 1
ATOM 954 C C . PHE A 1 122 ? 14.245 -2.385 -9.943 1.00 83.00 122 PHE A C 1
ATOM 956 O O . PHE A 1 122 ? 15.350 -2.255 -10.464 1.00 83.00 122 PHE A O 1
ATOM 963 N N . ASN A 1 123 ? 13.436 -3.394 -10.272 1.00 79.44 123 ASN A N 1
ATOM 964 C CA . ASN A 1 123 ? 13.793 -4.444 -11.228 1.00 79.44 123 ASN A CA 1
ATOM 965 C C . ASN A 1 123 ? 13.929 -3.915 -12.657 1.00 79.44 123 ASN A C 1
ATOM 967 O O . ASN A 1 123 ? 14.773 -4.382 -13.425 1.00 79.44 123 ASN A O 1
ATOM 971 N N . VAL A 1 124 ? 13.102 -2.934 -13.020 1.00 82.56 124 VAL A N 1
ATOM 972 C CA . VAL A 1 124 ? 13.193 -2.249 -14.313 1.00 82.56 124 VAL A CA 1
ATOM 973 C C . VAL A 1 124 ? 14.499 -1.458 -14.404 1.00 82.56 124 VAL A C 1
ATOM 975 O O . VAL A 1 124 ? 15.202 -1.560 -15.411 1.00 82.56 124 VAL A O 1
ATOM 978 N N . TRP A 1 125 ? 14.876 -0.748 -13.337 1.00 86.75 125 TRP A N 1
ATOM 979 C CA . TRP A 1 125 ? 16.162 -0.062 -13.250 1.00 86.75 125 TRP A CA 1
ATOM 980 C C . TRP A 1 125 ? 17.347 -1.036 -13.322 1.00 86.75 125 TRP A C 1
ATOM 982 O O . TRP A 1 125 ? 18.225 -0.836 -14.160 1.00 86.75 125 TRP A O 1
ATOM 992 N N . LEU A 1 126 ? 17.342 -2.134 -12.556 1.00 84.81 126 LEU A N 1
ATOM 993 C CA . LEU A 1 126 ? 18.403 -3.152 -12.600 1.00 84.81 126 LEU A CA 1
ATOM 994 C C . LEU A 1 126 ? 18.622 -3.710 -14.016 1.00 84.81 126 LEU A C 1
ATOM 996 O O . LEU A 1 126 ? 19.754 -3.918 -14.434 1.00 84.81 126 LEU A O 1
ATOM 1000 N N . LYS A 1 127 ? 17.558 -3.913 -14.799 1.00 79.38 127 LYS A N 1
ATOM 1001 C CA . LYS A 1 127 ? 17.704 -4.342 -16.202 1.00 79.38 127 LYS A CA 1
ATOM 1002 C C . LYS A 1 127 ? 18.260 -3.248 -17.106 1.00 79.38 127 LYS A C 1
ATOM 1004 O O . LYS A 1 127 ? 19.014 -3.552 -18.024 1.00 79.38 127 LYS A O 1
ATOM 1009 N N . SER A 1 128 ? 17.880 -1.995 -16.867 1.00 81.69 128 SER A N 1
ATOM 1010 C CA . SER A 1 128 ? 18.270 -0.865 -17.717 1.00 81.69 128 SER A CA 1
ATOM 1011 C C . SER A 1 128 ? 19.775 -0.582 -17.713 1.00 81.69 128 SER A C 1
ATOM 1013 O O . SER A 1 128 ? 20.302 -0.088 -18.704 1.00 81.69 128 SER A O 1
ATOM 1015 N N . THR A 1 129 ? 20.483 -0.933 -16.638 1.00 83.25 129 THR A N 1
ATOM 1016 C CA . THR A 1 129 ? 21.935 -0.721 -16.536 1.00 83.25 129 THR A CA 1
ATOM 1017 C C . THR A 1 129 ? 22.751 -1.729 -17.347 1.00 83.25 129 THR A C 1
ATOM 1019 O O . THR A 1 129 ? 23.952 -1.532 -17.511 1.00 83.25 129 THR A O 1
ATOM 1022 N N . ASN A 1 130 ? 22.129 -2.827 -17.804 1.00 81.31 130 ASN A N 1
ATOM 1023 C CA . ASN A 1 130 ? 22.754 -3.943 -18.523 1.00 81.31 130 ASN A CA 1
ATOM 1024 C C . ASN A 1 130 ? 24.047 -4.488 -17.869 1.00 81.31 130 ASN A C 1
ATOM 1026 O O . ASN A 1 130 ? 24.909 -5.047 -18.545 1.00 81.31 130 ASN A O 1
ATOM 1030 N N . ARG A 1 131 ? 24.197 -4.292 -16.551 1.00 81.62 131 ARG A N 1
ATOM 1031 C CA . ARG A 1 131 ? 25.405 -4.632 -15.781 1.00 81.62 131 ARG A CA 1
ATOM 1032 C C . ARG A 1 131 ? 25.292 -5.964 -15.043 1.00 81.62 131 ARG A C 1
ATOM 1034 O O . ARG A 1 131 ? 26.312 -6.577 -14.747 1.00 81.62 131 ARG A O 1
ATOM 1041 N N . TRP A 1 132 ? 24.069 -6.382 -14.734 1.00 79.44 132 TRP A N 1
ATOM 1042 C CA . TRP A 1 132 ? 23.775 -7.571 -13.939 1.00 79.44 132 TRP A CA 1
ATOM 1043 C C . TRP A 1 132 ? 23.187 -8.677 -14.807 1.00 79.44 132 TRP A C 1
ATOM 1045 O O . TRP A 1 132 ? 22.412 -8.424 -15.733 1.00 79.44 132 TRP A O 1
ATOM 1055 N N . SER A 1 133 ? 23.540 -9.917 -14.487 1.00 77.06 133 SER A N 1
ATOM 1056 C CA . SER A 1 133 ? 22.962 -11.099 -15.114 1.00 77.06 133 SER A CA 1
ATOM 1057 C C . SER A 1 133 ? 21.466 -11.222 -14.806 1.00 77.06 133 SER A C 1
ATOM 1059 O O . SER A 1 133 ? 20.940 -10.673 -13.836 1.00 77.06 133 SER A O 1
ATOM 1061 N N . VAL A 1 134 ? 20.753 -11.999 -15.626 1.00 68.75 134 VAL A N 1
ATOM 1062 C CA . VAL A 1 134 ? 19.316 -12.256 -15.428 1.00 68.75 134 VAL A CA 1
ATOM 1063 C C . VAL A 1 134 ? 19.037 -12.895 -14.066 1.00 68.75 134 VAL A C 1
ATOM 1065 O O . VAL A 1 134 ? 17.950 -12.704 -13.526 1.00 68.75 134 VAL A O 1
ATOM 1068 N N . GLU A 1 135 ? 19.987 -13.654 -13.524 1.00 67.00 135 GLU A N 1
ATOM 1069 C CA . GLU A 1 135 ? 19.902 -14.249 -12.193 1.00 67.00 135 GLU A CA 1
ATOM 1070 C C . GLU A 1 135 ? 20.064 -13.191 -11.097 1.00 67.00 135 GLU A C 1
ATOM 1072 O O . GLU A 1 135 ? 19.180 -13.056 -10.251 1.00 67.00 135 GLU A O 1
ATOM 1077 N N . GLU A 1 136 ? 21.117 -12.375 -11.163 1.00 70.38 136 GLU A N 1
ATOM 1078 C CA . GLU A 1 136 ? 21.384 -11.311 -10.187 1.00 70.38 136 GLU A CA 1
ATOM 1079 C C . GLU A 1 136 ? 20.243 -10.294 -10.105 1.00 70.38 136 GLU A C 1
ATOM 1081 O O . GLU A 1 136 ? 19.852 -9.899 -9.011 1.00 70.38 136 GLU A O 1
ATOM 1086 N N . VAL A 1 137 ? 19.633 -9.930 -11.237 1.00 72.69 137 VAL A N 1
ATOM 1087 C CA . VAL A 1 137 ? 18.456 -9.043 -11.265 1.00 72.69 137 VAL A CA 1
ATOM 1088 C C . VAL A 1 137 ? 17.282 -9.621 -10.464 1.00 72.69 137 VAL A C 1
ATOM 1090 O O . VAL A 1 137 ? 16.499 -8.862 -9.903 1.00 72.69 137 VAL A O 1
ATOM 1093 N N . ASN A 1 138 ? 17.146 -10.949 -10.382 1.00 67.94 138 ASN A N 1
ATOM 1094 C CA . ASN A 1 138 ? 16.086 -11.577 -9.588 1.00 67.94 138 ASN A CA 1
ATOM 1095 C C . ASN A 1 138 ? 16.488 -11.742 -8.112 1.00 67.94 138 ASN A C 1
ATOM 1097 O O . ASN A 1 138 ? 15.611 -11.761 -7.251 1.00 67.94 138 ASN A O 1
ATOM 1101 N N . LEU A 1 139 ? 17.787 -11.880 -7.819 1.00 70.75 139 LEU A N 1
ATOM 1102 C CA . LEU A 1 139 ? 18.303 -12.113 -6.467 1.00 70.75 139 LEU A CA 1
ATOM 1103 C C . LEU A 1 139 ? 18.513 -10.820 -5.673 1.00 70.75 139 LEU A C 1
ATOM 1105 O O . LEU A 1 139 ? 18.168 -10.779 -4.498 1.00 70.75 139 LEU A O 1
ATOM 1109 N N . ILE A 1 140 ? 19.023 -9.747 -6.280 1.00 78.31 140 ILE A N 1
ATOM 1110 C CA . ILE A 1 140 ? 19.310 -8.477 -5.584 1.00 78.31 140 ILE A CA 1
ATOM 1111 C C . ILE A 1 140 ? 18.085 -7.924 -4.820 1.00 78.31 140 ILE A C 1
ATOM 1113 O O . ILE A 1 140 ? 18.237 -7.561 -3.652 1.00 78.31 140 ILE A O 1
ATOM 1117 N N . PRO A 1 141 ? 16.859 -7.915 -5.383 1.00 82.31 141 PRO A N 1
ATOM 1118 C CA . PRO A 1 141 ? 15.669 -7.471 -4.653 1.00 82.31 141 PRO A CA 1
ATOM 1119 C C . PRO A 1 141 ? 15.342 -8.299 -3.409 1.00 82.31 141 PRO A C 1
ATOM 1121 O O . PRO A 1 141 ? 14.703 -7.780 -2.498 1.00 82.31 141 PRO A O 1
ATOM 1124 N N . THR A 1 142 ? 15.774 -9.565 -3.334 1.00 77.00 142 THR A N 1
ATOM 1125 C CA . THR A 1 142 ? 15.513 -10.416 -2.158 1.00 77.00 142 THR A CA 1
ATOM 1126 C C . THR A 1 142 ? 16.151 -9.847 -0.891 1.00 77.00 142 THR A C 1
ATOM 1128 O O . THR A 1 142 ? 15.548 -9.926 0.175 1.00 77.00 142 THR A O 1
ATOM 1131 N N . ALA A 1 143 ? 17.302 -9.174 -1.011 1.00 79.31 143 ALA A N 1
ATOM 1132 C CA . ALA A 1 143 ? 17.922 -8.454 0.099 1.00 79.31 143 ALA A CA 1
ATOM 1133 C C . ALA A 1 143 ? 17.058 -7.273 0.577 1.00 79.31 143 ALA A C 1
ATOM 1135 O O . ALA A 1 143 ? 16.978 -7.018 1.776 1.00 79.31 143 ALA A O 1
ATOM 1136 N N . GLY A 1 144 ? 16.359 -6.597 -0.341 1.00 82.38 144 GLY A N 1
ATOM 1137 C CA . GLY A 1 144 ? 15.435 -5.508 -0.014 1.00 82.38 144 GLY A CA 1
ATOM 1138 C C . GLY A 1 144 ? 14.233 -6.015 0.771 1.00 82.38 144 GLY A C 1
ATOM 1139 O O . GLY A 1 144 ? 13.912 -5.466 1.818 1.00 82.38 144 GLY A O 1
ATOM 1140 N N . TYR A 1 145 ? 13.638 -7.129 0.344 1.00 82.25 145 TYR A N 1
ATOM 1141 C CA . TYR A 1 145 ? 12.579 -7.794 1.111 1.00 82.25 145 TYR A CA 1
ATOM 1142 C C . TYR A 1 145 ? 13.070 -8.311 2.475 1.00 82.25 145 TYR A C 1
ATOM 1144 O O . TYR A 1 145 ? 12.320 -8.300 3.448 1.00 82.25 145 TYR A O 1
ATOM 1152 N N . GLY A 1 146 ? 14.335 -8.730 2.580 1.00 77.62 146 GLY A N 1
ATOM 1153 C CA . GLY A 1 146 ? 14.958 -9.068 3.862 1.00 77.62 146 GLY A CA 1
ATOM 1154 C C . GLY A 1 146 ? 15.031 -7.869 4.814 1.00 77.62 146 GLY A C 1
ATOM 1155 O O . GLY A 1 146 ? 14.631 -7.983 5.973 1.00 77.62 146 GLY A O 1
ATOM 1156 N N . LEU A 1 147 ? 15.476 -6.707 4.315 1.00 86.31 147 LEU A N 1
ATOM 1157 C CA . LEU A 1 147 ? 15.459 -5.448 5.071 1.00 86.31 147 LEU A CA 1
ATOM 1158 C C . LEU A 1 147 ? 14.038 -5.058 5.474 1.00 86.31 147 LEU A C 1
ATOM 1160 O O . LEU A 1 147 ? 13.816 -4.683 6.619 1.00 86.31 147 LEU A O 1
ATOM 1164 N N . GLN A 1 148 ? 13.082 -5.207 4.561 1.00 88.25 148 GLN A N 1
ATOM 1165 C CA . GLN A 1 148 ? 11.672 -4.933 4.806 1.00 88.25 148 GLN A CA 1
ATOM 1166 C C . GLN A 1 148 ? 11.151 -5.715 6.020 1.00 88.25 148 GLN A C 1
ATOM 1168 O O . GLN A 1 148 ? 10.635 -5.119 6.958 1.00 88.25 148 GLN A O 1
ATOM 1173 N N . ILE A 1 149 ? 11.353 -7.039 6.048 1.00 82.38 149 ILE A N 1
ATOM 1174 C CA . ILE A 1 149 ? 10.937 -7.897 7.171 1.00 82.38 149 ILE A CA 1
ATOM 1175 C C . ILE A 1 149 ? 11.606 -7.453 8.475 1.00 82.38 149 ILE A C 1
ATOM 1177 O O . ILE A 1 149 ? 10.939 -7.329 9.503 1.00 82.38 149 ILE A O 1
ATOM 1181 N N . PHE A 1 150 ? 12.919 -7.210 8.434 1.00 88.75 150 PHE A N 1
ATOM 1182 C CA . PHE A 1 150 ? 13.680 -6.779 9.602 1.00 88.75 150 PHE A CA 1
ATOM 1183 C C . PHE A 1 150 ? 13.135 -5.465 10.179 1.00 88.75 150 PHE A C 1
ATOM 1185 O O . PHE A 1 150 ? 12.799 -5.410 11.362 1.00 88.75 150 PHE A O 1
ATOM 1192 N N . PHE A 1 151 ? 12.983 -4.433 9.345 1.00 89.06 151 PHE A N 1
ATOM 1193 C CA . PHE A 1 151 ? 12.483 -3.131 9.777 1.00 89.06 151 PHE A CA 1
ATOM 1194 C C . PHE A 1 151 ? 11.025 -3.191 10.231 1.00 89.06 151 PHE A C 1
ATOM 1196 O O . PHE A 1 151 ? 10.720 -2.629 11.278 1.00 89.06 151 PHE A O 1
ATOM 1203 N N . THR A 1 152 ? 10.152 -3.941 9.550 1.00 89.44 152 THR A N 1
ATOM 1204 C CA . THR A 1 152 ? 8.761 -4.137 9.992 1.00 89.44 152 THR A CA 1
ATOM 1205 C C . THR A 1 152 ? 8.693 -4.706 11.417 1.00 89.44 152 THR A C 1
ATOM 1207 O O . THR A 1 152 ? 7.945 -4.188 12.247 1.00 89.44 152 THR A O 1
ATOM 1210 N N . LEU A 1 153 ? 9.490 -5.735 11.734 1.00 88.88 153 LEU A N 1
ATOM 1211 C CA . LEU A 1 153 ? 9.522 -6.324 13.080 1.00 88.88 153 LEU A CA 1
ATOM 1212 C C . LEU A 1 153 ? 10.136 -5.373 14.113 1.00 88.88 153 LEU A C 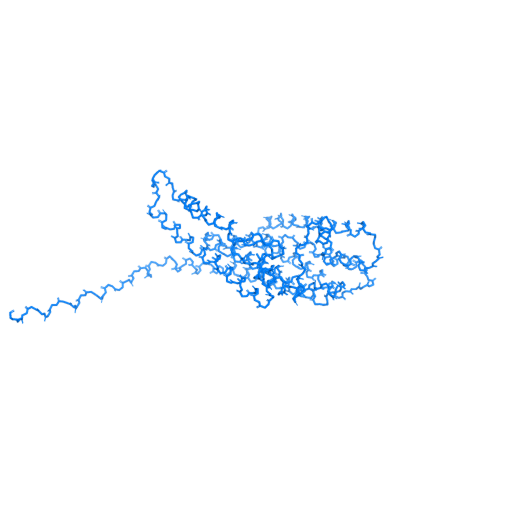1
ATOM 1214 O O . LEU A 1 153 ? 9.598 -5.225 15.210 1.00 88.88 153 LEU A O 1
ATOM 1218 N N . CYS A 1 154 ? 11.227 -4.687 13.760 1.00 91.19 154 CYS A N 1
ATOM 1219 C CA . CYS A 1 154 ? 11.827 -3.674 14.623 1.00 91.19 154 CYS A CA 1
ATOM 1220 C C . CYS A 1 154 ? 10.839 -2.551 14.940 1.00 91.19 154 CYS A C 1
ATOM 1222 O O . CYS A 1 154 ? 10.715 -2.167 16.099 1.00 91.19 154 CYS A O 1
ATOM 1224 N N . TYR A 1 155 ? 10.112 -2.045 13.946 1.00 90.12 155 TYR A N 1
ATOM 1225 C CA . TYR A 1 155 ? 9.105 -1.010 14.141 1.00 90.12 155 TYR A CA 1
ATOM 1226 C C . TYR A 1 155 ? 7.973 -1.487 15.043 1.00 90.12 155 TYR A C 1
ATOM 1228 O O . TYR A 1 155 ? 7.613 -0.760 15.965 1.00 90.12 155 TYR A O 1
ATOM 1236 N N . ALA A 1 156 ? 7.471 -2.710 14.849 1.00 85.50 156 ALA A N 1
ATOM 1237 C CA . ALA A 1 156 ? 6.458 -3.293 15.725 1.00 85.50 156 ALA A CA 1
ATOM 1238 C C . ALA A 1 156 ? 6.934 -3.348 17.189 1.00 85.50 156 ALA A C 1
ATOM 1240 O O . ALA A 1 156 ? 6.315 -2.745 18.067 1.00 85.50 156 ALA A O 1
ATOM 1241 N N . TRP A 1 157 ? 8.083 -3.982 17.449 1.00 89.25 157 TRP A N 1
ATOM 1242 C CA . TRP A 1 157 ? 8.597 -4.146 18.812 1.00 89.25 157 TRP A CA 1
ATOM 1243 C C . TRP A 1 157 ? 8.998 -2.831 19.473 1.00 89.25 157 TRP A C 1
ATOM 1245 O O . TRP A 1 157 ? 8.703 -2.625 20.648 1.00 89.25 157 TRP A O 1
ATOM 1255 N N . VAL A 1 158 ? 9.660 -1.931 18.741 1.00 90.62 158 VAL A N 1
ATOM 1256 C CA . VAL A 1 158 ? 10.050 -0.621 19.277 1.00 90.62 158 VAL A CA 1
ATOM 1257 C C . VAL A 1 158 ? 8.810 0.204 19.584 1.00 90.62 158 VAL A C 1
ATOM 1259 O O . VAL A 1 158 ? 8.746 0.806 20.651 1.00 90.62 158 VAL A O 1
ATOM 1262 N N . SER A 1 159 ? 7.817 0.204 18.692 1.00 90.31 159 SER A N 1
ATOM 1263 C CA . SER A 1 159 ? 6.583 0.959 18.887 1.00 90.31 159 SER A CA 1
ATOM 1264 C C . SER A 1 159 ? 5.799 0.478 20.110 1.00 90.31 159 SER A C 1
ATOM 1266 O O . SER A 1 159 ? 5.339 1.311 20.892 1.00 90.31 159 SER A O 1
ATOM 1268 N N . ASP A 1 160 ? 5.714 -0.837 20.325 1.00 85.38 160 ASP A N 1
ATOM 1269 C CA . ASP A 1 160 ? 5.087 -1.415 21.520 1.00 85.38 160 ASP A CA 1
ATOM 1270 C C . ASP A 1 160 ? 5.893 -1.136 22.796 1.00 85.38 160 ASP A C 1
ATOM 1272 O O . ASP A 1 160 ? 5.315 -0.830 23.841 1.00 85.38 160 ASP A O 1
ATOM 1276 N N . ALA A 1 161 ? 7.228 -1.189 22.725 1.00 88.31 161 ALA A N 1
ATOM 1277 C CA . ALA A 1 161 ? 8.097 -0.924 23.869 1.00 88.31 161 ALA A CA 1
ATOM 1278 C C . ALA A 1 161 ? 8.000 0.531 24.351 1.00 88.31 161 ALA A C 1
ATOM 1280 O O . ALA A 1 161 ? 7.950 0.778 25.556 1.00 88.31 161 ALA A O 1
ATOM 1281 N N . ILE A 1 162 ? 7.951 1.493 23.424 1.00 89.25 162 ILE A N 1
ATOM 1282 C CA . ILE A 1 162 ? 7.829 2.919 23.760 1.00 89.25 162 ILE A CA 1
ATOM 1283 C C . ILE A 1 162 ? 6.375 3.362 23.968 1.00 89.25 162 ILE A C 1
ATOM 1285 O O . ILE A 1 162 ? 6.153 4.468 24.453 1.00 89.25 162 ILE A O 1
ATOM 1289 N N . ARG A 1 163 ? 5.392 2.527 23.592 1.00 84.06 163 ARG A N 1
ATOM 1290 C CA . ARG A 1 163 ? 3.945 2.829 23.611 1.00 84.06 163 ARG A CA 1
ATOM 1291 C C . ARG A 1 163 ? 3.573 4.134 22.906 1.00 84.06 163 ARG A C 1
ATOM 1293 O O . ARG A 1 163 ? 2.620 4.813 23.270 1.00 84.06 163 ARG A O 1
ATOM 1300 N N . MET A 1 164 ? 4.357 4.501 21.902 1.00 83.94 164 MET A N 1
ATOM 1301 C CA . MET A 1 164 ? 4.133 5.668 21.063 1.00 83.94 164 MET A CA 1
ATOM 1302 C C . MET A 1 164 ? 4.296 5.238 19.611 1.00 83.94 164 MET A C 1
ATOM 1304 O O . MET A 1 164 ? 5.335 4.708 19.211 1.00 83.94 164 MET A O 1
ATOM 1308 N N . ARG A 1 165 ? 3.263 5.472 18.802 1.00 87.19 165 ARG A N 1
ATOM 1309 C CA . ARG A 1 165 ? 3.258 5.097 17.380 1.00 87.19 165 ARG A CA 1
ATOM 1310 C C . ARG A 1 165 ? 3.941 6.165 16.521 1.00 87.19 165 ARG A C 1
ATOM 1312 O O . ARG A 1 165 ? 4.811 5.854 15.708 1.00 87.19 165 ARG A O 1
ATOM 1319 N N . ALA A 1 166 ? 3.637 7.435 16.797 1.00 91.38 166 ALA A N 1
ATOM 1320 C CA . ALA A 1 166 ? 4.104 8.598 16.042 1.00 91.38 166 ALA A CA 1
ATOM 1321 C C . ALA A 1 166 ? 5.623 8.656 15.751 1.00 91.38 166 ALA A C 1
ATOM 1323 O O . ALA A 1 166 ? 5.979 8.841 14.584 1.00 91.38 166 ALA A O 1
ATOM 1324 N N . PRO A 1 167 ? 6.548 8.497 16.725 1.00 91.94 167 PRO A N 1
ATOM 1325 C CA . PRO A 1 167 ? 7.980 8.627 16.442 1.00 91.94 167 PRO A CA 1
ATOM 1326 C C . PRO A 1 167 ? 8.519 7.501 15.549 1.00 91.94 167 PRO A C 1
ATOM 1328 O O . PRO A 1 167 ? 9.397 7.755 14.728 1.00 91.94 167 PRO A O 1
ATOM 1331 N N . VAL A 1 168 ? 7.976 6.282 15.657 1.00 92.56 168 VAL A N 1
ATOM 1332 C CA . VAL A 1 168 ? 8.401 5.142 14.826 1.00 92.56 168 VAL A CA 1
ATOM 1333 C C . VAL A 1 168 ? 7.930 5.321 13.388 1.00 92.56 168 VAL A C 1
ATOM 1335 O O . VAL A 1 168 ? 8.727 5.175 12.464 1.00 92.56 168 VAL A O 1
ATOM 1338 N N . ILE A 1 169 ? 6.666 5.714 13.203 1.00 92.81 169 ILE A N 1
ATOM 1339 C CA . ILE A 1 169 ? 6.096 5.994 11.878 1.00 92.81 169 ILE A CA 1
ATOM 1340 C C . ILE A 1 169 ? 6.856 7.149 11.213 1.00 92.81 169 ILE A C 1
ATOM 1342 O O . ILE A 1 169 ? 7.280 7.038 10.065 1.00 92.81 169 ILE A O 1
ATOM 1346 N N . THR A 1 170 ? 7.114 8.232 11.955 1.00 94.25 170 THR A N 1
ATOM 1347 C CA . THR A 1 170 ? 7.870 9.387 11.442 1.00 94.25 170 THR A CA 1
ATOM 1348 C C . THR A 1 170 ? 9.277 8.982 11.005 1.00 94.25 170 THR A C 1
ATOM 1350 O O . THR A 1 170 ? 9.736 9.392 9.942 1.00 94.25 170 THR A O 1
ATOM 1353 N N . PHE A 1 171 ? 9.964 8.153 11.795 1.00 94.12 171 PHE A N 1
ATOM 1354 C CA . PHE A 1 171 ? 11.298 7.662 11.457 1.00 94.12 171 PHE A CA 1
ATOM 1355 C C . PHE A 1 171 ? 11.302 6.820 10.171 1.00 94.12 171 PHE A C 1
ATOM 1357 O O . PHE A 1 171 ? 12.152 7.039 9.305 1.00 94.12 171 PHE A O 1
ATOM 1364 N N . ALA A 1 172 ? 10.333 5.913 10.017 1.00 93.25 172 ALA A N 1
ATOM 1365 C CA . ALA A 1 172 ? 10.165 5.114 8.803 1.00 93.25 172 ALA A CA 1
ATOM 1366 C C . ALA A 1 172 ? 9.931 6.001 7.565 1.00 93.25 172 ALA A C 1
ATOM 1368 O O . ALA A 1 172 ? 10.614 5.846 6.551 1.00 93.25 172 ALA A O 1
ATOM 1369 N N . CYS A 1 173 ? 9.053 7.003 7.683 1.00 93.88 173 CYS A N 1
ATOM 1370 C CA . CYS A 1 173 ? 8.769 7.951 6.605 1.00 93.88 173 CYS A CA 1
ATOM 1371 C C . CYS A 1 173 ? 10.002 8.782 6.222 1.00 93.88 173 CYS A C 1
ATOM 1373 O O . CYS A 1 173 ? 10.269 8.984 5.041 1.00 93.88 173 CYS A O 1
ATOM 1375 N N . VAL A 1 174 ? 10.791 9.250 7.196 1.00 95.00 174 VAL A N 1
ATOM 1376 C CA . VAL A 1 174 ? 12.015 10.028 6.928 1.00 95.00 174 VAL A CA 1
ATOM 1377 C C . VAL A 1 174 ? 13.031 9.202 6.137 1.00 95.00 174 VAL A C 1
ATOM 1379 O O . VAL A 1 174 ? 13.618 9.712 5.181 1.00 95.00 174 VAL A O 1
ATOM 1382 N N . ILE A 1 175 ? 13.211 7.924 6.483 1.00 94.50 175 ILE A N 1
ATOM 1383 C CA . ILE A 1 175 ? 14.066 7.003 5.721 1.00 94.50 175 ILE A CA 1
ATOM 1384 C C . ILE A 1 175 ? 13.574 6.881 4.271 1.00 94.50 175 ILE A C 1
ATOM 1386 O O . ILE A 1 175 ? 14.376 6.991 3.338 1.00 94.50 175 ILE A O 1
ATOM 1390 N N . ALA A 1 176 ? 12.262 6.723 4.081 1.00 93.38 176 ALA A N 1
ATOM 1391 C CA . ALA A 1 176 ? 11.635 6.634 2.764 1.00 93.38 176 ALA A CA 1
ATOM 1392 C C . ALA A 1 176 ? 11.854 7.907 1.933 1.00 93.38 176 ALA A C 1
ATOM 1394 O O . ALA A 1 176 ? 12.271 7.831 0.777 1.00 93.38 176 ALA A O 1
ATOM 1395 N N . VAL A 1 177 ? 11.643 9.082 2.540 1.00 95.31 177 VAL A N 1
ATOM 1396 C CA . VAL A 1 177 ? 11.858 10.393 1.911 1.00 95.31 177 VAL A CA 1
ATOM 1397 C C . VAL A 1 177 ? 13.305 10.538 1.450 1.00 95.31 177 VAL A C 1
ATOM 1399 O O . VAL A 1 177 ? 13.535 10.940 0.312 1.00 95.31 177 VAL A O 1
ATOM 1402 N N . ILE A 1 178 ? 14.286 10.167 2.281 1.00 95.00 178 ILE A N 1
ATOM 1403 C CA . ILE A 1 178 ? 15.707 10.204 1.897 1.00 95.00 178 ILE A CA 1
ATOM 1404 C C . ILE A 1 178 ? 15.957 9.291 0.689 1.00 95.00 178 ILE A C 1
ATOM 1406 O O . ILE A 1 178 ? 16.600 9.715 -0.275 1.00 95.00 178 ILE A O 1
ATOM 1410 N N . GLY A 1 179 ? 15.408 8.072 0.704 1.00 94.38 179 GLY A N 1
ATOM 1411 C CA . GLY A 1 179 ? 15.472 7.149 -0.430 1.00 94.38 179 GLY A CA 1
ATOM 1412 C C . GLY A 1 179 ? 14.910 7.770 -1.710 1.00 94.38 179 GLY A C 1
ATOM 1413 O O . GLY A 1 179 ? 15.602 7.846 -2.726 1.00 94.38 179 GLY A O 1
ATOM 1414 N N . CYS A 1 180 ? 13.693 8.312 -1.649 1.00 93.00 180 CYS A N 1
ATOM 1415 C CA . CYS A 1 180 ? 13.041 8.958 -2.785 1.00 93.00 180 CYS A CA 1
ATOM 1416 C C . CYS A 1 180 ? 13.771 10.220 -3.271 1.00 93.00 180 CYS A C 1
ATOM 1418 O O . CYS A 1 180 ? 13.785 10.466 -4.476 1.00 93.00 180 CYS A O 1
ATOM 1420 N N . ILE A 1 181 ? 14.411 11.002 -2.393 1.00 93.56 181 ILE A N 1
ATOM 1421 C CA . ILE A 1 181 ? 15.230 12.162 -2.787 1.00 93.56 181 ILE A CA 1
ATOM 1422 C C . ILE A 1 181 ? 16.446 11.704 -3.595 1.00 93.56 181 ILE A C 1
ATOM 1424 O O . ILE A 1 181 ? 16.711 12.255 -4.663 1.00 93.56 181 ILE A O 1
ATOM 1428 N N . ILE A 1 182 ? 17.153 10.665 -3.137 1.00 93.50 182 ILE A N 1
ATOM 1429 C CA . ILE A 1 182 ? 18.294 10.098 -3.870 1.00 93.50 182 ILE A CA 1
ATOM 1430 C C . ILE A 1 182 ? 17.843 9.598 -5.249 1.00 93.50 182 ILE A C 1
ATOM 1432 O O . ILE A 1 182 ? 18.485 9.899 -6.257 1.00 93.50 182 ILE A O 1
ATOM 1436 N N . LEU A 1 183 ? 16.711 8.886 -5.308 1.00 91.44 183 LEU A N 1
ATOM 1437 C CA . LEU A 1 183 ? 16.135 8.412 -6.569 1.00 91.44 183 LEU A CA 1
ATOM 1438 C C . LEU A 1 183 ? 15.657 9.566 -7.470 1.00 91.44 183 LEU A C 1
ATOM 1440 O O . LEU A 1 183 ? 15.748 9.461 -8.688 1.00 91.44 183 LEU A O 1
ATOM 1444 N N . SER A 1 184 ? 15.208 10.684 -6.896 1.00 90.62 184 SER A N 1
ATOM 1445 C CA . SER A 1 184 ? 14.776 11.872 -7.648 1.00 90.62 184 SER A CA 1
ATOM 1446 C C . SER A 1 184 ? 15.941 12.640 -8.271 1.00 90.62 184 SER A C 1
ATOM 1448 O O . SER A 1 184 ? 15.800 13.160 -9.375 1.00 90.62 184 SER A O 1
ATOM 1450 N N . ILE A 1 185 ? 17.084 12.721 -7.580 1.00 90.31 185 ILE A N 1
ATOM 1451 C CA . ILE A 1 185 ? 18.317 13.334 -8.108 1.00 90.31 185 ILE A CA 1
ATOM 1452 C C . ILE A 1 185 ? 18.925 12.454 -9.206 1.00 90.31 185 ILE A C 1
ATOM 1454 O O . ILE A 1 185 ? 19.519 12.972 -10.147 1.00 90.31 185 ILE A O 1
ATOM 1458 N N . TRP A 1 186 ? 18.747 11.134 -9.089 1.00 89.00 186 TRP A N 1
ATOM 1459 C CA . TRP A 1 186 ? 19.191 10.127 -10.051 1.00 89.00 186 TRP A CA 1
ATOM 1460 C C . TRP A 1 186 ? 20.682 10.219 -10.406 1.00 89.00 186 TRP A C 1
ATOM 1462 O O . TRP A 1 186 ? 21.053 10.566 -11.531 1.00 89.00 186 TRP A O 1
ATOM 1472 N N . PRO A 1 187 ? 21.578 9.892 -9.461 1.00 88.38 187 PRO A N 1
ATOM 1473 C CA . PRO A 1 187 ? 23.008 9.883 -9.727 1.00 88.38 187 PRO A CA 1
ATOM 1474 C C . PRO A 1 187 ? 23.384 8.663 -10.589 1.00 88.38 187 PRO A C 1
ATOM 1476 O O . PRO A 1 187 ? 23.815 7.634 -10.070 1.00 88.38 187 PRO A O 1
ATOM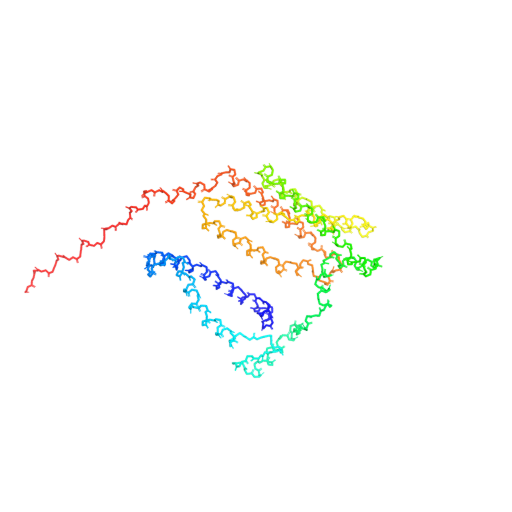 1479 N N . SER A 1 188 ? 23.224 8.776 -11.914 1.00 82.00 188 SER A N 1
ATOM 1480 C CA . SER A 1 188 ? 23.434 7.688 -12.888 1.00 82.00 188 SER A CA 1
ATOM 1481 C C . SER A 1 188 ? 24.821 7.051 -12.814 1.00 82.00 188 SER A C 1
ATOM 1483 O O . SER A 1 188 ? 24.962 5.847 -13.024 1.00 82.00 188 SER A O 1
ATOM 1485 N N . ASP A 1 189 ? 25.832 7.846 -12.468 1.00 84.06 189 ASP A N 1
ATOM 1486 C CA . ASP A 1 189 ? 27.228 7.409 -12.420 1.00 84.06 189 ASP A CA 1
ATOM 1487 C C . ASP A 1 189 ? 27.582 6.738 -11.080 1.00 84.06 189 ASP A C 1
ATOM 1489 O O . ASP A 1 189 ? 28.596 6.048 -10.966 1.00 84.06 189 ASP A O 1
ATOM 1493 N N . ASN A 1 190 ? 26.731 6.894 -10.057 1.00 90.25 190 ASN A N 1
ATOM 1494 C CA . ASN A 1 190 ? 26.943 6.3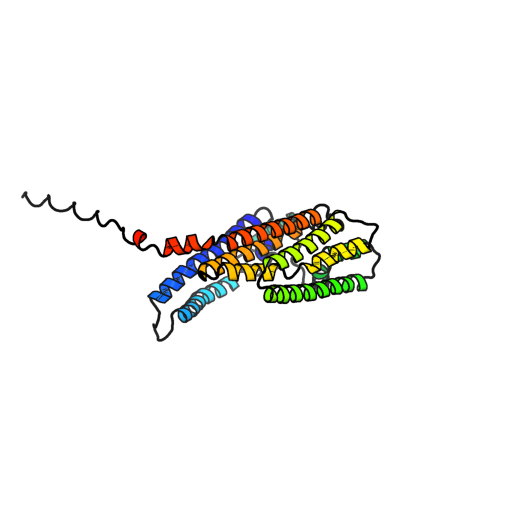64 -8.713 1.00 90.25 190 ASN A CA 1
ATOM 1495 C C . ASN A 1 190 ? 25.949 5.233 -8.403 1.00 90.25 190 ASN A C 1
ATOM 1497 O O . ASN A 1 190 ? 24.925 5.412 -7.739 1.00 90.25 190 ASN A O 1
ATOM 1501 N N . ILE A 1 191 ? 26.295 4.029 -8.865 1.00 88.25 191 ILE A N 1
ATOM 1502 C CA . ILE A 1 191 ? 25.511 2.807 -8.632 1.00 88.25 191 ILE A CA 1
ATOM 1503 C C . ILE A 1 191 ? 25.279 2.521 -7.135 1.00 88.25 191 ILE A C 1
ATOM 1505 O O . ILE A 1 191 ? 24.143 2.192 -6.788 1.00 88.25 191 ILE A O 1
ATOM 1509 N N . PRO A 1 192 ? 26.274 2.661 -6.233 1.00 90.31 192 PRO A N 1
ATOM 1510 C CA . PRO A 1 192 ? 26.035 2.522 -4.797 1.00 90.31 192 PRO A CA 1
ATOM 1511 C C . PRO A 1 192 ? 24.963 3.475 -4.263 1.00 90.31 192 PRO A C 1
ATOM 1513 O O . PRO A 1 192 ? 24.081 3.036 -3.534 1.00 90.31 192 PRO A O 1
ATOM 1516 N N . ALA A 1 193 ? 24.984 4.753 -4.655 1.00 91.81 193 ALA A N 1
ATOM 1517 C CA . ALA A 1 193 ? 23.965 5.712 -4.228 1.00 91.81 193 ALA A CA 1
ATOM 1518 C C . ALA A 1 193 ? 22.570 5.315 -4.728 1.00 91.81 193 ALA A C 1
ATOM 1520 O O . ALA A 1 193 ? 21.609 5.364 -3.962 1.00 91.81 193 ALA A O 1
ATOM 1521 N N . MET A 1 194 ? 22.461 4.852 -5.977 1.00 90.56 194 MET A N 1
ATOM 1522 C CA . MET A 1 194 ? 21.193 4.362 -6.519 1.00 90.56 194 MET A CA 1
ATOM 1523 C C . MET A 1 194 ? 20.673 3.135 -5.764 1.00 90.56 194 MET A C 1
ATOM 1525 O O . MET A 1 194 ? 19.499 3.099 -5.401 1.00 90.56 194 MET A O 1
ATOM 1529 N N . MET A 1 195 ? 21.542 2.162 -5.468 1.00 90.19 195 MET A N 1
ATOM 1530 C CA . MET A 1 195 ? 21.191 0.986 -4.662 1.00 90.19 195 MET A CA 1
ATOM 1531 C C . MET A 1 195 ? 20.720 1.377 -3.262 1.00 90.19 195 MET A C 1
ATOM 1533 O O . MET A 1 195 ? 19.700 0.873 -2.801 1.00 90.19 195 MET A O 1
ATOM 1537 N N . THR A 1 196 ? 21.419 2.305 -2.605 1.00 93.12 196 THR A N 1
ATOM 1538 C CA . THR A 1 196 ? 21.011 2.835 -1.299 1.00 93.12 196 THR A CA 1
ATOM 1539 C C . THR A 1 196 ? 19.640 3.495 -1.377 1.00 93.12 196 THR A C 1
ATOM 1541 O O . THR A 1 196 ? 18.787 3.199 -0.548 1.00 93.12 196 THR A O 1
ATOM 1544 N N . GLY A 1 197 ? 19.392 4.330 -2.393 1.00 92.69 197 GLY A N 1
ATOM 1545 C CA . GLY A 1 197 ? 18.090 4.965 -2.605 1.00 92.69 197 GLY A CA 1
ATOM 1546 C C . GLY A 1 197 ? 16.955 3.943 -2.676 1.00 92.69 197 GLY A C 1
ATOM 1547 O O . GLY A 1 197 ? 15.952 4.092 -1.983 1.00 92.69 197 GLY A O 1
ATOM 1548 N N . TRP A 1 198 ? 17.150 2.859 -3.430 1.00 90.75 198 TRP A N 1
ATOM 1549 C CA . TRP A 1 198 ? 16.185 1.765 -3.506 1.00 90.75 198 TRP A CA 1
ATOM 1550 C C . TRP A 1 198 ? 16.021 1.023 -2.181 1.00 90.75 198 TRP A C 1
ATOM 1552 O O . TRP A 1 198 ? 14.894 0.881 -1.717 1.00 90.75 198 TRP A O 1
ATOM 1562 N N . PHE A 1 199 ? 17.105 0.592 -1.534 1.00 91.81 199 PHE A N 1
ATOM 1563 C CA . PHE A 1 199 ? 17.011 -0.141 -0.268 1.00 91.81 199 PHE A CA 1
ATOM 1564 C C . PHE A 1 199 ? 16.357 0.676 0.851 1.00 91.81 199 PHE A C 1
ATOM 1566 O O . PHE A 1 199 ? 15.581 0.115 1.615 1.00 91.81 199 PHE A O 1
ATOM 1573 N N . LEU A 1 200 ? 16.576 1.993 0.910 1.00 94.12 200 LEU A N 1
ATOM 1574 C CA . LEU A 1 200 ? 15.890 2.854 1.879 1.00 94.12 200 LEU A CA 1
ATOM 1575 C C . LEU A 1 200 ? 14.366 2.857 1.673 1.00 94.12 200 LEU A C 1
ATOM 1577 O O . LEU A 1 200 ? 13.634 2.882 2.656 1.00 94.12 200 LEU A O 1
ATOM 1581 N N . THR A 1 201 ? 13.874 2.751 0.432 1.00 90.12 201 THR A N 1
ATOM 1582 C CA . THR A 1 201 ? 12.422 2.633 0.184 1.00 90.12 201 THR A CA 1
ATOM 1583 C C . THR A 1 201 ? 11.829 1.300 0.654 1.00 90.12 201 THR A C 1
ATOM 1585 O O . THR A 1 201 ? 10.652 1.259 0.990 1.00 90.12 201 THR A O 1
ATOM 1588 N N . PHE A 1 202 ? 12.622 0.225 0.746 1.00 88.00 202 PHE A N 1
ATOM 1589 C CA . PHE A 1 202 ? 12.170 -1.042 1.343 1.00 88.00 202 PHE A CA 1
ATOM 1590 C C . PHE A 1 202 ? 12.054 -0.967 2.868 1.00 88.00 202 PHE A C 1
ATOM 1592 O O . PHE A 1 202 ? 11.234 -1.668 3.457 1.00 88.00 202 PHE A O 1
ATOM 1599 N N . CYS A 1 203 ? 12.882 -0.145 3.515 1.00 90.56 203 CYS A N 1
ATOM 1600 C CA . CYS A 1 203 ? 12.924 -0.053 4.972 1.00 90.56 203 CYS A CA 1
ATOM 1601 C C . CYS A 1 203 ? 11.673 0.593 5.575 1.00 90.56 203 CYS A C 1
ATOM 1603 O O . CYS A 1 203 ? 11.430 0.412 6.757 1.00 90.56 203 CYS A O 1
ATOM 1605 N N . GLU A 1 204 ? 10.891 1.340 4.796 1.00 88.12 204 GLU A N 1
ATOM 1606 C CA . GLU A 1 204 ? 9.689 2.028 5.280 1.00 88.12 204 GLU A CA 1
ATOM 1607 C C . GLU A 1 204 ? 8.556 1.065 5.653 1.00 88.12 204 GLU A C 1
ATOM 1609 O O . GLU A 1 204 ? 7.756 1.358 6.548 1.00 88.12 204 GLU A O 1
ATOM 1614 N N . THR A 1 205 ? 8.494 -0.105 5.013 1.00 81.50 205 THR A N 1
ATOM 1615 C CA . THR A 1 205 ? 7.323 -0.965 5.156 1.00 81.50 205 THR A CA 1
ATOM 1616 C C . THR A 1 205 ? 7.124 -1.418 6.602 1.00 81.50 205 THR A C 1
ATOM 1618 O O . THR A 1 205 ? 8.051 -1.844 7.294 1.00 81.50 205 THR A O 1
ATOM 1621 N N . GLY A 1 206 ? 5.869 -1.360 7.045 1.00 78.94 206 GLY A N 1
ATOM 1622 C CA . GLY A 1 206 ? 5.456 -1.605 8.426 1.00 78.94 206 GLY A CA 1
ATOM 1623 C C . GLY A 1 206 ? 4.856 -0.360 9.078 1.00 78.94 206 GLY A C 1
ATOM 1624 O O . GLY A 1 206 ? 4.008 -0.499 9.959 1.00 78.94 206 GLY A O 1
ATOM 1625 N N . ALA A 1 207 ? 5.197 0.839 8.585 1.00 83.44 207 ALA A N 1
ATOM 1626 C CA . ALA A 1 207 ? 4.594 2.098 9.023 1.00 83.44 207 ALA A CA 1
ATOM 1627 C C . ALA A 1 207 ? 3.062 2.094 8.870 1.00 83.44 207 ALA A C 1
ATOM 1629 O O . ALA A 1 207 ? 2.358 2.390 9.833 1.00 83.44 207 ALA A O 1
ATOM 1630 N N . GLY A 1 208 ? 2.536 1.630 7.729 1.00 83.69 208 GLY A N 1
ATOM 1631 C CA . GLY A 1 208 ? 1.088 1.522 7.504 1.00 83.69 208 GLY A CA 1
ATOM 1632 C C . GLY A 1 208 ? 0.352 0.628 8.517 1.00 83.69 208 GLY A C 1
ATOM 1633 O O . GLY A 1 208 ? -0.729 0.980 8.984 1.00 83.69 208 GLY A O 1
ATOM 1634 N N . ALA A 1 209 ? 0.948 -0.494 8.939 1.00 84.44 209 ALA A N 1
ATOM 1635 C CA . ALA A 1 209 ? 0.348 -1.367 9.955 1.00 84.44 209 ALA A CA 1
ATOM 1636 C C . ALA A 1 209 ? 0.317 -0.700 11.343 1.00 84.44 209 ALA A C 1
ATOM 1638 O O . ALA A 1 209 ? -0.673 -0.812 12.073 1.00 84.44 209 ALA A O 1
ATOM 1639 N N . LEU A 1 210 ? 1.374 0.044 11.690 1.00 85.25 210 LEU A N 1
ATOM 1640 C CA . LEU A 1 210 ? 1.394 0.869 12.899 1.00 85.25 210 LEU A CA 1
ATOM 1641 C C . LEU A 1 210 ? 0.381 2.013 12.820 1.00 85.25 210 LEU A C 1
ATOM 1643 O O . LEU A 1 210 ? -0.238 2.342 13.827 1.00 85.25 210 LEU A O 1
ATOM 1647 N N . PHE A 1 211 ? 0.175 2.580 11.633 1.00 86.56 211 PHE A N 1
ATOM 1648 C CA . PHE A 1 211 ? -0.794 3.642 11.396 1.00 86.56 211 PHE A CA 1
ATOM 1649 C C . PHE A 1 211 ? -2.229 3.176 11.673 1.00 86.56 211 PHE A C 1
ATOM 1651 O O . PHE A 1 211 ? -2.955 3.801 12.445 1.00 86.56 211 PHE A O 1
ATOM 1658 N N . ILE A 1 212 ? -2.617 2.021 11.123 1.00 83.69 212 ILE A N 1
ATOM 1659 C CA . ILE A 1 212 ? -3.924 1.405 11.397 1.00 83.69 212 ILE A CA 1
ATOM 1660 C C . ILE A 1 212 ? -4.058 1.027 12.876 1.00 83.69 212 ILE A C 1
ATOM 1662 O O . ILE A 1 212 ? -5.115 1.234 13.473 1.00 83.69 212 ILE A O 1
ATOM 1666 N N . THR A 1 213 ? -2.997 0.507 13.497 1.00 84.50 213 THR A N 1
ATOM 1667 C CA . THR A 1 213 ? -2.989 0.220 14.943 1.00 84.50 213 THR A CA 1
ATOM 1668 C C . THR A 1 213 ? -3.235 1.488 15.764 1.00 84.50 213 THR A C 1
ATOM 1670 O O . THR A 1 213 ? -4.051 1.474 16.679 1.00 84.50 213 THR A O 1
ATOM 1673 N N . TRP A 1 214 ? -2.616 2.611 15.398 1.00 87.12 214 TRP A N 1
ATOM 1674 C CA . TRP A 1 214 ? -2.812 3.878 16.100 1.00 87.12 214 TRP A CA 1
ATOM 1675 C C . TRP A 1 214 ? -4.237 4.420 15.944 1.00 87.12 214 TRP A C 1
ATOM 1677 O O . TRP A 1 214 ? -4.828 4.869 16.919 1.00 87.12 214 TRP A O 1
ATOM 1687 N N . ILE A 1 215 ? -4.840 4.308 14.754 1.00 83.69 215 ILE A N 1
ATOM 1688 C CA . ILE A 1 215 ? -6.263 4.641 14.556 1.00 83.69 215 ILE A CA 1
ATOM 1689 C C . ILE A 1 215 ? -7.155 3.790 15.472 1.00 83.69 215 ILE A C 1
ATOM 1691 O O . ILE A 1 215 ? -8.108 4.307 16.053 1.00 83.69 215 ILE A O 1
ATOM 1695 N N . ASN A 1 216 ? -6.852 2.494 15.623 1.00 79.50 216 ASN A N 1
ATOM 1696 C CA . ASN A 1 216 ? -7.608 1.618 16.522 1.00 79.50 216 ASN A CA 1
ATOM 1697 C C . ASN A 1 216 ? -7.563 2.094 17.981 1.00 79.50 216 ASN A C 1
ATOM 1699 O O . ASN A 1 216 ? -8.586 2.008 18.658 1.00 79.50 216 ASN A O 1
ATOM 1703 N N . GLU A 1 217 ? -6.401 2.568 18.439 1.00 80.44 217 GLU A N 1
ATOM 1704 C CA . GLU A 1 217 ? -6.190 3.112 19.787 1.00 80.44 217 GLU A CA 1
ATOM 1705 C C . GLU A 1 217 ? -6.913 4.465 19.956 1.00 80.44 217 GLU A C 1
ATOM 1707 O O . GLU A 1 217 ? -7.647 4.662 20.920 1.00 80.44 217 GLU A O 1
ATOM 1712 N N . VAL A 1 218 ? -6.801 5.379 18.984 1.00 82.12 218 VAL A N 1
ATOM 1713 C CA . VAL A 1 218 ? -7.461 6.702 19.036 1.00 82.12 218 VAL A CA 1
ATOM 1714 C C . VAL A 1 218 ? -8.989 6.587 19.028 1.00 82.12 218 VAL A C 1
ATOM 1716 O O . VAL A 1 218 ? -9.672 7.384 19.669 1.00 82.12 218 VAL A O 1
ATOM 1719 N N . CYS A 1 219 ? -9.541 5.599 18.324 1.00 73.81 219 CYS A N 1
ATOM 1720 C CA . CYS A 1 219 ? -10.982 5.360 18.254 1.00 73.81 219 CYS A CA 1
ATOM 1721 C C . CYS A 1 219 ? -11.492 4.348 19.301 1.00 73.81 219 CYS A C 1
ATOM 1723 O O . CYS A 1 219 ? -12.554 3.761 19.107 1.00 73.81 219 CYS A O 1
ATOM 1725 N N . GLU A 1 220 ? -10.770 4.111 20.402 1.00 68.94 220 GLU A N 1
ATOM 1726 C CA . GLU A 1 220 ? -11.181 3.134 21.426 1.00 68.94 220 GLU A CA 1
ATOM 1727 C C . GLU A 1 220 ? -12.523 3.480 22.103 1.00 68.94 220 GLU A C 1
ATOM 1729 O O . GLU A 1 220 ? -13.253 2.574 22.506 1.00 68.94 220 GLU A O 1
ATOM 1734 N N . PHE A 1 221 ? -12.893 4.764 22.157 1.00 75.31 221 PHE A N 1
ATOM 1735 C CA . PHE A 1 221 ? -14.125 5.249 22.796 1.00 75.31 221 PHE A CA 1
ATOM 1736 C C . PHE A 1 221 ? -15.416 4.678 22.181 1.00 75.31 221 PHE A C 1
ATOM 1738 O O . PHE A 1 221 ? -16.398 4.475 22.892 1.00 75.31 221 PHE A O 1
ATOM 1745 N N . SER A 1 222 ? -15.428 4.372 20.878 1.00 72.75 222 SER A N 1
ATOM 1746 C CA . SER A 1 222 ? -16.603 3.829 20.190 1.00 72.75 222 SER A CA 1
ATOM 1747 C C . SER A 1 222 ? -16.200 2.832 19.110 1.00 72.75 222 SER A C 1
ATOM 1749 O O . SER A 1 222 ? -15.494 3.150 18.149 1.00 72.75 222 SER A O 1
ATOM 1751 N N . GLN A 1 223 ? -16.701 1.601 19.236 1.00 62.06 223 GLN A N 1
ATOM 1752 C CA . GLN A 1 223 ? -16.405 0.538 18.274 1.00 62.06 223 GLN A CA 1
ATOM 1753 C C . GLN A 1 223 ? -16.948 0.856 16.875 1.00 62.06 223 GLN A C 1
ATOM 1755 O O . GLN A 1 223 ? -16.299 0.514 15.886 1.00 62.06 223 GLN A O 1
ATOM 1760 N N . GLU A 1 224 ? -18.101 1.525 16.788 1.00 70.12 224 GLU A N 1
ATOM 1761 C CA . GLU A 1 224 ? -18.731 1.898 15.518 1.00 70.12 224 GLU A CA 1
ATOM 1762 C C . GLU A 1 224 ? -17.879 2.922 14.764 1.00 70.12 224 GLU A C 1
ATOM 1764 O O . GLU A 1 224 ? -17.518 2.695 13.607 1.00 70.12 224 GLU A O 1
ATOM 1769 N N . HIS A 1 225 ? -17.458 3.988 15.452 1.00 70.81 225 HIS A N 1
ATOM 1770 C CA . HIS A 1 225 ? -16.560 4.997 14.891 1.00 70.81 225 HIS A CA 1
ATOM 1771 C C . HIS A 1 225 ? -15.243 4.372 14.424 1.00 70.81 225 HIS A C 1
ATOM 1773 O O . HIS A 1 225 ? -14.814 4.606 13.294 1.00 70.81 225 HIS A O 1
ATOM 1779 N N . ARG A 1 226 ? -14.631 3.517 15.253 1.00 75.75 226 ARG A N 1
ATOM 1780 C CA . ARG A 1 226 ? -13.376 2.829 14.927 1.00 75.75 226 ARG A CA 1
ATOM 1781 C C . ARG A 1 226 ? -13.462 2.030 13.632 1.00 75.75 226 ARG A C 1
ATOM 1783 O O . ARG A 1 226 ? -12.611 2.182 12.759 1.00 75.75 226 ARG A O 1
ATOM 1790 N N . ILE A 1 227 ? -14.481 1.181 13.501 1.00 69.19 227 ILE A N 1
ATOM 1791 C CA . ILE A 1 227 ? -14.634 0.311 12.328 1.00 69.19 227 ILE A CA 1
ATOM 1792 C C . ILE A 1 227 ? -14.861 1.150 11.067 1.00 69.19 227 ILE A C 1
ATOM 1794 O O . ILE A 1 227 ? -14.246 0.874 10.036 1.00 69.19 227 ILE A O 1
ATOM 1798 N N . ILE A 1 228 ? -15.695 2.192 11.150 1.00 76.50 228 ILE A N 1
ATOM 1799 C CA . ILE A 1 228 ? -15.980 3.083 10.019 1.00 76.50 228 ILE A CA 1
ATOM 1800 C C . ILE A 1 228 ? -14.711 3.815 9.570 1.00 76.50 228 ILE A C 1
ATOM 1802 O O . ILE A 1 228 ? -14.392 3.804 8.381 1.00 76.50 228 ILE A O 1
ATOM 1806 N N . VAL A 1 229 ? -13.958 4.412 10.499 1.00 78.25 229 VAL A N 1
ATOM 1807 C CA . VAL A 1 229 ? -12.733 5.160 10.175 1.00 78.25 229 VAL A CA 1
ATOM 1808 C C . VAL A 1 229 ? -11.688 4.247 9.536 1.00 78.25 229 VAL A C 1
ATOM 1810 O O . VAL A 1 229 ? -11.141 4.592 8.489 1.00 78.25 229 VAL A O 1
ATOM 1813 N N . ILE A 1 230 ? -11.451 3.060 10.101 1.00 76.62 230 ILE A N 1
ATOM 1814 C CA . ILE A 1 230 ? -10.494 2.094 9.540 1.00 76.62 230 ILE A CA 1
ATOM 1815 C C . ILE A 1 230 ? -10.916 1.666 8.135 1.00 76.62 230 ILE A C 1
ATOM 1817 O O . ILE A 1 230 ? -10.090 1.663 7.226 1.00 76.62 230 ILE A O 1
ATOM 1821 N N . ALA A 1 231 ? -12.200 1.357 7.928 1.00 74.62 231 ALA A N 1
ATOM 1822 C CA . ALA A 1 231 ? -12.708 0.967 6.617 1.00 74.62 231 ALA A CA 1
ATOM 1823 C C . ALA A 1 231 ? -12.532 2.084 5.574 1.00 74.62 231 ALA A C 1
ATOM 1825 O O . ALA A 1 231 ? -12.160 1.801 4.433 1.00 74.62 231 ALA A O 1
ATOM 1826 N N . ILE A 1 232 ? -12.761 3.346 5.953 1.00 82.81 232 ILE A N 1
ATOM 1827 C CA . ILE A 1 232 ? -12.549 4.505 5.075 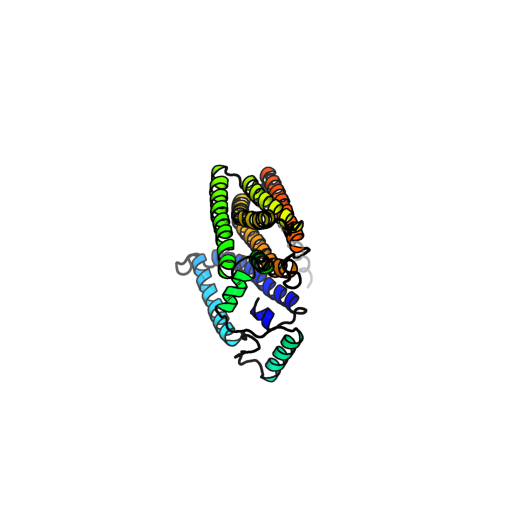1.00 82.81 232 ILE A CA 1
ATOM 1828 C C . ILE A 1 232 ? -11.067 4.646 4.719 1.00 82.81 232 ILE A C 1
ATOM 1830 O O . ILE A 1 232 ? -10.740 4.732 3.534 1.00 82.81 232 ILE A O 1
ATOM 1834 N N . VAL A 1 233 ? -10.176 4.634 5.716 1.00 84.75 233 VAL A N 1
ATOM 1835 C CA . VAL A 1 233 ? -8.726 4.795 5.515 1.00 84.75 233 VAL A CA 1
ATOM 1836 C C . VAL A 1 233 ? -8.170 3.685 4.622 1.00 84.75 233 VAL A C 1
ATOM 1838 O O . VAL A 1 233 ? -7.483 3.970 3.641 1.00 84.75 233 VAL A O 1
ATOM 1841 N N . GLU A 1 234 ? -8.539 2.434 4.888 1.00 82.00 234 GLU A N 1
ATOM 1842 C CA . GLU A 1 234 ? -8.111 1.275 4.102 1.00 82.00 234 GLU A CA 1
ATOM 1843 C C . GLU A 1 234 ? -8.658 1.334 2.662 1.00 82.00 234 GLU A C 1
ATOM 1845 O O . GLU A 1 234 ? -7.937 1.099 1.688 1.00 82.00 234 GLU A O 1
ATOM 1850 N N . THR A 1 235 ? -9.928 1.726 2.491 1.00 81.44 235 THR A N 1
ATOM 1851 C CA . THR A 1 235 ? -10.537 1.892 1.159 1.00 81.44 235 THR A CA 1
ATOM 1852 C C . THR A 1 235 ? -9.831 2.984 0.361 1.00 81.44 235 THR A C 1
ATOM 1854 O O . THR A 1 235 ? -9.584 2.816 -0.838 1.00 81.44 235 THR A O 1
ATOM 1857 N N . MET A 1 236 ? -9.478 4.100 1.005 1.00 83.88 236 MET A N 1
ATOM 1858 C CA . MET A 1 236 ? -8.689 5.155 0.375 1.00 83.88 236 MET A CA 1
ATOM 1859 C C . MET A 1 236 ? -7.313 4.626 -0.032 1.00 83.88 236 MET A C 1
ATOM 1861 O O . MET A 1 236 ? -6.937 4.795 -1.193 1.00 83.88 236 MET A O 1
ATOM 1865 N N . ALA A 1 237 ? -6.606 3.924 0.857 1.00 81.50 237 ALA A N 1
ATOM 1866 C CA . ALA A 1 237 ? -5.292 3.352 0.569 1.00 81.50 237 ALA A CA 1
ATOM 1867 C C . ALA A 1 237 ? -5.316 2.454 -0.682 1.00 81.50 237 ALA A C 1
ATOM 1869 O O . ALA A 1 237 ? -4.562 2.698 -1.630 1.00 81.50 237 ALA A O 1
ATOM 1870 N N . TYR A 1 238 ? -6.249 1.497 -0.762 1.00 80.75 238 TYR A N 1
ATOM 1871 C CA . TYR A 1 238 ? -6.402 0.650 -1.954 1.00 80.75 238 TYR A CA 1
ATOM 1872 C C . TYR A 1 238 ? -6.817 1.434 -3.201 1.00 80.75 238 TYR A C 1
ATOM 1874 O O . TYR A 1 238 ? -6.388 1.110 -4.313 1.00 80.75 238 TYR A O 1
ATOM 1882 N N . THR A 1 239 ? -7.632 2.480 -3.041 1.00 79.62 239 THR A N 1
ATOM 1883 C CA . THR A 1 239 ? -8.049 3.333 -4.159 1.00 79.62 239 THR A CA 1
ATOM 1884 C C . THR A 1 239 ? -6.850 4.049 -4.772 1.00 79.62 239 THR A C 1
ATOM 1886 O O . THR A 1 239 ? -6.673 3.989 -5.989 1.00 79.62 239 THR A O 1
ATOM 1889 N N . PHE A 1 240 ? -5.994 4.675 -3.961 1.00 80.88 240 PHE A N 1
ATOM 1890 C CA . PHE A 1 240 ? -4.776 5.323 -4.453 1.00 80.88 240 PHE A CA 1
ATOM 1891 C C . PHE A 1 240 ? -3.782 4.300 -5.019 1.00 80.88 240 PHE A C 1
ATOM 1893 O O . PHE A 1 240 ? -3.233 4.519 -6.101 1.00 80.88 240 PHE A O 1
ATOM 1900 N N . GLN A 1 241 ? -3.618 3.141 -4.375 1.00 78.12 241 GLN A N 1
ATOM 1901 C CA . GLN A 1 241 ? -2.737 2.073 -4.858 1.00 78.12 241 GLN A CA 1
ATOM 1902 C C . GLN A 1 241 ? -3.118 1.568 -6.262 1.00 78.12 241 GLN A C 1
ATOM 1904 O O . GLN A 1 241 ? -2.245 1.168 -7.032 1.00 78.12 241 GLN A O 1
ATOM 1909 N N . ALA A 1 242 ? -4.402 1.607 -6.628 1.00 76.44 242 ALA A N 1
ATOM 1910 C CA . ALA A 1 242 ? -4.870 1.089 -7.910 1.00 76.44 242 ALA A CA 1
ATOM 1911 C C . ALA A 1 242 ? -4.428 1.922 -9.127 1.00 76.44 242 ALA A C 1
ATOM 1913 O O . ALA A 1 242 ? -4.236 1.358 -10.206 1.00 76.44 242 ALA A O 1
ATOM 1914 N N . TRP A 1 243 ? -4.291 3.246 -8.989 1.00 73.44 243 TRP A N 1
ATOM 1915 C CA . TRP A 1 243 ? -4.016 4.135 -10.129 1.00 73.44 243 TRP A CA 1
ATOM 1916 C C . TRP A 1 243 ? -2.756 4.985 -9.978 1.00 73.44 243 TRP A C 1
ATOM 1918 O O . TRP A 1 243 ? -2.127 5.275 -10.996 1.00 73.44 243 TRP A O 1
ATOM 1928 N N . VAL A 1 244 ? -2.349 5.355 -8.757 1.00 81.06 244 VAL A N 1
ATOM 1929 C CA . VAL A 1 244 ? -1.165 6.205 -8.544 1.00 81.06 244 VAL A CA 1
ATOM 1930 C C . VAL A 1 244 ? 0.083 5.563 -9.153 1.00 81.06 244 VAL A C 1
ATOM 1932 O O . VAL A 1 244 ? 0.714 6.223 -9.976 1.00 81.06 244 VAL A O 1
ATOM 1935 N N . PRO A 1 245 ? 0.418 4.280 -8.904 1.00 79.62 245 PRO A N 1
ATOM 1936 C CA . PRO A 1 245 ? 1.605 3.673 -9.505 1.00 79.62 245 PRO A CA 1
ATOM 1937 C C . PRO A 1 245 ? 1.568 3.639 -11.037 1.00 79.62 245 PRO A C 1
ATOM 1939 O O . PRO A 1 245 ? 2.613 3.742 -11.669 1.00 79.62 245 PRO A O 1
ATOM 1942 N N . LEU A 1 246 ? 0.379 3.530 -11.642 1.00 71.69 246 LEU A N 1
ATOM 1943 C CA . LEU A 1 246 ? 0.227 3.515 -13.101 1.00 71.69 246 LEU A CA 1
ATOM 1944 C C . LEU A 1 246 ? 0.540 4.877 -13.730 1.00 71.69 246 LEU A C 1
ATOM 1946 O O . LEU A 1 246 ? 1.073 4.924 -14.836 1.00 71.69 246 LEU A O 1
ATOM 1950 N N . LEU A 1 247 ? 0.212 5.971 -13.037 1.00 75.06 247 LEU A N 1
ATOM 1951 C CA . LEU A 1 247 ? 0.545 7.324 -13.487 1.00 75.06 247 LEU A CA 1
ATOM 1952 C C . LEU A 1 247 ? 1.996 7.694 -13.160 1.00 75.06 247 LEU A C 1
ATOM 1954 O O . LEU A 1 247 ? 2.684 8.276 -13.991 1.00 75.06 247 LEU A O 1
ATOM 1958 N N . VAL A 1 248 ? 2.448 7.344 -11.956 1.00 77.50 248 VAL A N 1
ATOM 1959 C CA . VAL A 1 248 ? 3.754 7.714 -11.386 1.00 77.50 248 VAL A CA 1
ATOM 1960 C C . VAL A 1 248 ? 4.896 6.927 -12.027 1.00 77.50 248 VAL A C 1
ATOM 1962 O O . VAL A 1 248 ? 5.947 7.493 -12.319 1.00 77.50 248 VAL A O 1
ATOM 1965 N N . PHE A 1 249 ? 4.685 5.637 -12.290 1.00 78.31 249 PHE A N 1
ATOM 1966 C CA . PHE A 1 249 ? 5.681 4.731 -12.863 1.00 78.31 249 PHE A CA 1
ATOM 1967 C C . PHE A 1 249 ? 5.255 4.249 -14.252 1.00 78.31 249 PHE A C 1
ATOM 1969 O O . PHE A 1 249 ? 5.201 3.050 -14.537 1.00 78.31 249 PHE A O 1
ATOM 1976 N N . ASN A 1 250 ? 4.945 5.196 -15.140 1.00 72.62 250 ASN A N 1
ATOM 1977 C CA . ASN A 1 250 ? 4.622 4.886 -16.527 1.00 72.62 250 ASN A CA 1
ATOM 1978 C C . ASN A 1 250 ? 5.821 4.213 -17.223 1.00 72.62 250 ASN A C 1
ATOM 1980 O O . ASN A 1 250 ? 6.912 4.777 -17.308 1.00 72.62 250 ASN A O 1
ATOM 1984 N N . THR A 1 251 ? 5.608 3.020 -17.784 1.00 64.56 251 THR A N 1
ATOM 1985 C CA . THR A 1 251 ? 6.649 2.226 -18.456 1.00 64.56 251 THR A CA 1
ATOM 1986 C C . THR A 1 251 ? 7.298 2.926 -19.653 1.00 64.56 251 THR A C 1
ATOM 1988 O O . THR A 1 251 ? 8.376 2.511 -20.065 1.00 64.56 251 THR A O 1
ATOM 1991 N N . GLY A 1 252 ? 6.671 3.969 -20.214 1.00 66.75 252 GLY A N 1
ATOM 1992 C CA . GLY A 1 252 ? 7.254 4.769 -21.298 1.00 66.75 252 GLY A CA 1
ATOM 1993 C C . GLY A 1 252 ? 8.439 5.647 -20.875 1.00 66.75 252 GLY A C 1
ATOM 1994 O O . GLY A 1 252 ? 9.268 5.976 -21.715 1.00 66.75 252 GLY A O 1
ATOM 1995 N N . GLU A 1 253 ? 8.548 5.990 -19.586 1.00 71.81 253 GLU A N 1
ATOM 1996 C CA . GLU A 1 253 ? 9.618 6.839 -19.026 1.00 71.81 253 GLU A CA 1
ATOM 1997 C C . GLU A 1 253 ? 10.616 6.049 -18.163 1.00 71.81 253 GLU A C 1
ATOM 1999 O O . GLU A 1 253 ? 11.456 6.615 -17.454 1.00 71.81 253 GLU A O 1
ATOM 2004 N N . ALA A 1 254 ? 10.516 4.720 -18.191 1.00 71.44 254 ALA A N 1
ATOM 2005 C CA . ALA A 1 254 ? 11.459 3.855 -17.509 1.00 71.44 254 ALA A CA 1
ATOM 2006 C C . ALA A 1 254 ? 12.885 4.068 -18.059 1.00 71.44 254 ALA A C 1
ATOM 2008 O O . ALA A 1 254 ? 13.053 4.237 -19.268 1.00 71.44 254 ALA A O 1
ATOM 2009 N N . PRO A 1 255 ? 13.934 4.006 -17.217 1.00 71.38 255 PRO A N 1
ATOM 2010 C CA . PRO A 1 255 ? 13.938 3.688 -15.780 1.00 71.38 255 PRO A CA 1
ATOM 2011 C C . PRO A 1 255 ? 13.866 4.915 -14.847 1.00 71.38 255 PRO A C 1
ATOM 2013 O O . PRO A 1 255 ? 13.678 4.750 -13.643 1.00 71.38 255 PRO A O 1
ATOM 2016 N N . HIS A 1 256 ? 14.058 6.127 -15.379 1.00 76.06 256 HIS A N 1
ATOM 2017 C CA . HIS A 1 256 ? 14.275 7.339 -14.583 1.00 76.06 256 HIS A CA 1
ATOM 2018 C C . HIS A 1 256 ? 12.974 7.974 -14.061 1.00 76.06 256 HIS A C 1
ATOM 2020 O O . HIS A 1 256 ? 13.058 8.771 -13.137 1.00 76.06 256 HIS A O 1
ATOM 2026 N N . PHE A 1 257 ? 11.794 7.597 -14.581 1.00 80.44 257 PHE A N 1
ATOM 2027 C CA . PHE A 1 257 ? 10.459 8.031 -14.116 1.00 80.44 257 PHE A CA 1
ATOM 2028 C C . PHE A 1 257 ? 10.459 9.469 -13.569 1.00 80.44 257 PHE A C 1
ATOM 2030 O O . PHE A 1 257 ? 10.436 9.689 -12.356 1.00 80.44 257 PHE A O 1
ATOM 2037 N N . LYS A 1 258 ? 10.521 10.455 -14.470 1.00 74.44 258 LYS A N 1
ATOM 2038 C CA . LYS A 1 258 ? 10.923 11.844 -14.177 1.00 74.44 258 LYS A CA 1
ATOM 2039 C C . LYS A 1 258 ? 10.194 12.481 -12.988 1.00 74.44 258 LYS A C 1
ATOM 2041 O O . LYS A 1 258 ? 10.797 13.222 -12.217 1.00 74.44 258 LYS A O 1
ATOM 2046 N N . TYR A 1 259 ? 8.904 12.188 -12.842 1.00 81.62 259 TYR A N 1
ATOM 2047 C CA . TYR A 1 259 ? 8.059 12.707 -11.762 1.00 81.62 259 TYR A CA 1
ATOM 2048 C C . TYR A 1 259 ? 7.747 11.669 -10.682 1.00 81.62 259 TYR A C 1
ATOM 2050 O O . TYR A 1 259 ? 7.183 12.008 -9.642 1.00 81.62 259 TYR A O 1
ATOM 2058 N N . GLY A 1 260 ? 8.117 10.409 -10.910 1.00 84.81 260 GLY A N 1
ATOM 2059 C CA . GLY A 1 260 ? 7.675 9.294 -10.092 1.00 84.81 260 GLY A CA 1
ATOM 2060 C C . GLY A 1 260 ? 8.196 9.381 -8.658 1.00 84.81 260 GLY A C 1
ATOM 2061 O O . GLY A 1 260 ? 7.435 9.362 -7.691 1.00 84.81 260 GLY A O 1
ATOM 2062 N N . TYR A 1 261 ? 9.509 9.562 -8.524 1.00 87.81 261 TYR A N 1
ATOM 2063 C CA . TYR A 1 261 ? 10.184 9.615 -7.226 1.00 87.81 261 TYR A CA 1
ATOM 2064 C C . TYR A 1 261 ? 9.899 10.904 -6.447 1.00 87.81 261 TYR A C 1
ATOM 2066 O O . TYR A 1 261 ? 9.794 10.868 -5.223 1.00 87.81 261 TYR A O 1
ATOM 2074 N N . GLN A 1 262 ? 9.707 12.025 -7.150 1.00 89.19 262 GLN A N 1
ATOM 2075 C CA . GLN A 1 262 ? 9.356 13.310 -6.537 1.00 89.19 262 GLN A CA 1
ATOM 2076 C C . GLN A 1 262 ? 7.953 13.258 -5.927 1.00 89.19 262 GLN A C 1
ATOM 2078 O O . GLN A 1 262 ? 7.737 13.726 -4.809 1.00 89.19 262 GLN A O 1
ATOM 2083 N N . LEU A 1 263 ? 7.005 12.645 -6.642 1.00 89.00 263 LEU A N 1
ATOM 2084 C CA . LEU A 1 263 ? 5.644 12.466 -6.153 1.00 89.00 263 LEU A CA 1
ATOM 2085 C C . LEU A 1 263 ? 5.591 11.457 -4.994 1.00 89.00 263 LEU A C 1
ATOM 2087 O O . LEU A 1 263 ? 4.883 11.695 -4.020 1.00 89.00 263 LEU A O 1
ATOM 2091 N N . ALA A 1 264 ? 6.393 10.388 -5.038 1.00 88.81 264 ALA A N 1
ATOM 2092 C CA . ALA A 1 264 ? 6.542 9.469 -3.907 1.00 88.81 264 ALA A CA 1
ATOM 2093 C C . ALA A 1 264 ? 7.102 10.173 -2.654 1.00 88.81 264 ALA A C 1
ATOM 2095 O O . ALA A 1 264 ? 6.541 10.027 -1.571 1.00 88.81 264 ALA A O 1
ATOM 2096 N N . ALA A 1 265 ? 8.144 11.003 -2.802 1.00 91.44 265 ALA A N 1
ATOM 2097 C CA . ALA A 1 265 ? 8.684 11.799 -1.698 1.00 91.44 265 ALA A CA 1
ATOM 2098 C C . ALA A 1 265 ? 7.634 12.754 -1.103 1.00 91.44 265 ALA A C 1
ATOM 2100 O O . ALA A 1 265 ? 7.562 12.906 0.115 1.00 91.44 265 ALA A O 1
ATOM 2101 N N . MET A 1 266 ? 6.800 13.370 -1.951 1.00 92.00 266 MET A N 1
ATOM 2102 C CA . MET A 1 266 ? 5.693 14.216 -1.502 1.00 92.00 266 MET A CA 1
ATOM 2103 C C . MET A 1 266 ? 4.668 13.424 -0.681 1.00 92.00 266 MET A C 1
ATOM 2105 O O . MET A 1 266 ? 4.260 13.902 0.373 1.00 92.00 266 MET A O 1
ATOM 2109 N N . PHE A 1 267 ? 4.277 12.220 -1.113 1.00 89.56 267 PHE A N 1
ATOM 2110 C CA . PHE A 1 267 ? 3.334 11.391 -0.356 1.00 89.56 267 PHE A CA 1
ATOM 2111 C C . PHE A 1 267 ? 3.876 11.008 1.026 1.00 89.56 267 PHE A C 1
ATOM 2113 O O . PHE A 1 267 ? 3.160 11.181 2.009 1.00 89.56 267 PHE A O 1
ATOM 2120 N N . PHE A 1 268 ? 5.147 10.607 1.132 1.00 91.25 268 PHE A N 1
ATOM 2121 C CA . PHE A 1 268 ? 5.760 10.335 2.439 1.00 91.25 268 PHE A CA 1
ATOM 2122 C C . PHE A 1 268 ? 5.895 11.596 3.308 1.00 91.25 268 PHE A C 1
ATOM 2124 O O . PHE A 1 268 ? 5.735 11.541 4.525 1.00 91.25 268 PHE A O 1
ATOM 2131 N N . ALA A 1 269 ? 6.148 12.763 2.709 1.00 91.69 269 ALA A N 1
ATOM 2132 C CA . ALA A 1 269 ? 6.157 14.024 3.450 1.00 91.69 269 ALA A CA 1
ATOM 2133 C C . ALA A 1 269 ? 4.757 14.401 3.970 1.00 91.69 269 ALA A C 1
ATOM 2135 O O . ALA A 1 269 ? 4.623 14.860 5.104 1.00 91.69 269 ALA A O 1
ATOM 2136 N N . LEU A 1 270 ? 3.709 14.181 3.170 1.00 91.50 270 LEU A N 1
ATOM 2137 C CA . LEU A 1 270 ? 2.319 14.370 3.593 1.00 91.50 270 LEU A CA 1
ATOM 2138 C C . LEU A 1 270 ? 1.930 13.399 4.710 1.00 91.50 270 LEU A C 1
ATOM 2140 O O . LEU A 1 270 ? 1.212 13.794 5.624 1.00 91.50 270 LEU A O 1
ATOM 2144 N N . GLU A 1 271 ? 2.438 12.170 4.680 1.00 89.94 271 GLU A N 1
ATOM 2145 C CA . GLU A 1 271 ? 2.245 11.203 5.759 1.00 89.94 271 GLU A CA 1
ATOM 2146 C C . GLU A 1 271 ? 2.846 11.699 7.081 1.00 89.94 271 GLU A C 1
ATOM 2148 O O . GLU A 1 271 ? 2.174 11.659 8.108 1.00 89.94 271 GLU A O 1
ATOM 2153 N N . ILE A 1 272 ? 4.049 12.287 7.063 1.00 93.50 272 ILE A N 1
ATOM 2154 C CA . ILE A 1 272 ? 4.654 12.910 8.258 1.00 93.50 272 ILE A CA 1
ATOM 2155 C C . ILE A 1 272 ? 3.773 14.046 8.798 1.00 93.50 272 ILE A C 1
ATOM 2157 O O . ILE A 1 272 ? 3.569 14.159 10.009 1.00 93.50 272 ILE A O 1
ATOM 2161 N N . VAL A 1 273 ? 3.226 14.885 7.912 1.00 93.44 273 VAL A N 1
ATOM 2162 C CA . VAL A 1 273 ? 2.288 15.947 8.312 1.00 93.44 273 VAL A CA 1
ATOM 2163 C C . VAL A 1 273 ? 1.033 15.341 8.938 1.00 93.44 273 VAL A C 1
ATOM 2165 O O . VAL A 1 273 ? 0.572 15.821 9.971 1.00 93.44 273 VAL A O 1
ATOM 2168 N N . PHE A 1 274 ? 0.500 14.267 8.360 1.00 90.56 274 PHE A N 1
ATOM 2169 C CA . PHE A 1 274 ? -0.690 13.601 8.872 1.00 90.56 274 PHE A CA 1
ATOM 2170 C C . PHE A 1 274 ? -0.452 12.950 10.243 1.00 90.56 274 PHE A C 1
ATOM 2172 O O . PHE A 1 274 ? -1.281 13.100 11.140 1.00 90.56 274 PHE A O 1
ATOM 2179 N N . VAL A 1 275 ? 0.718 12.341 10.458 1.00 92.88 275 VAL A N 1
ATOM 2180 C CA . VAL A 1 275 ? 1.164 11.857 11.775 1.00 92.88 275 VAL A CA 1
ATOM 2181 C C . VAL A 1 275 ? 1.209 12.998 12.792 1.00 92.88 275 VAL A C 1
ATOM 2183 O O . VAL A 1 275 ? 0.733 12.839 13.915 1.00 92.88 275 VAL A O 1
ATOM 2186 N N . ALA A 1 276 ? 1.735 14.168 12.416 1.00 92.50 276 ALA A N 1
ATOM 2187 C CA . ALA A 1 276 ? 1.765 15.329 13.303 1.00 92.50 276 ALA A CA 1
ATOM 2188 C C . ALA A 1 276 ? 0.351 15.824 13.652 1.00 92.50 276 ALA A C 1
ATOM 2190 O O . ALA A 1 276 ? 0.075 16.115 14.816 1.00 92.50 276 ALA A O 1
ATOM 2191 N N . VAL A 1 277 ? -0.560 15.864 12.673 1.00 90.25 277 VAL A N 1
ATOM 2192 C CA . VAL A 1 277 ? -1.969 16.230 12.890 1.00 90.25 277 VAL A CA 1
ATOM 2193 C C . VAL A 1 277 ? -2.654 15.243 13.834 1.00 90.25 277 VAL A C 1
ATOM 2195 O O . VAL A 1 277 ? -3.284 15.681 14.795 1.00 90.25 277 VAL A O 1
ATOM 2198 N N . MET A 1 278 ? -2.499 13.933 13.619 1.00 88.62 278 MET A N 1
ATOM 2199 C CA . MET A 1 278 ? -3.059 12.915 14.516 1.00 88.62 278 MET A CA 1
ATOM 2200 C C . MET A 1 278 ? -2.502 13.030 15.936 1.00 88.62 278 MET A C 1
ATOM 2202 O O . MET A 1 278 ? -3.271 12.974 16.891 1.00 88.62 278 MET A O 1
AT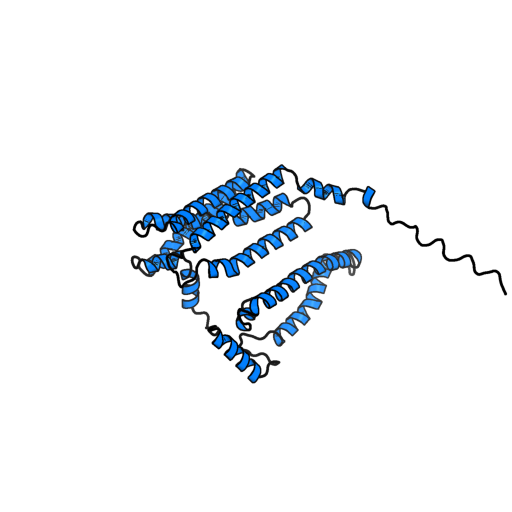OM 2206 N N . LEU A 1 279 ? -1.199 13.280 16.089 1.00 90.81 279 LEU A N 1
ATOM 2207 C CA . LEU A 1 279 ? -0.580 13.472 17.402 1.00 90.81 279 LEU A CA 1
ATOM 2208 C C . LEU A 1 279 ? -1.124 14.717 18.118 1.00 90.81 279 LEU A C 1
ATOM 2210 O O . LEU A 1 279 ? -1.350 14.699 19.329 1.00 90.81 279 LEU A O 1
ATOM 2214 N N . CYS A 1 280 ? -1.326 15.814 17.384 1.00 88.69 280 CYS A N 1
ATOM 2215 C CA . CYS A 1 280 ? -1.944 17.026 17.917 1.00 88.69 280 CYS A CA 1
ATOM 2216 C C . CYS A 1 280 ? -3.400 16.783 18.324 1.00 88.69 280 CYS A C 1
ATOM 2218 O O . CYS A 1 280 ? -3.804 17.234 19.394 1.00 88.69 280 CYS A O 1
ATOM 2220 N N . ALA A 1 281 ? -4.164 16.054 17.507 1.00 84.62 281 ALA A N 1
ATOM 2221 C CA . ALA A 1 281 ? -5.541 15.695 17.810 1.00 84.62 281 ALA A CA 1
ATOM 2222 C C . ALA A 1 281 ? -5.609 14.843 19.088 1.00 84.62 281 ALA A C 1
ATOM 2224 O O . ALA A 1 281 ? -6.310 15.210 20.030 1.00 84.62 281 ALA A O 1
ATOM 2225 N N . GLU A 1 282 ? -4.821 13.766 19.163 1.00 84.75 282 GLU A N 1
ATOM 2226 C CA . GLU A 1 282 ? -4.732 12.872 20.323 1.00 84.75 282 GLU A CA 1
ATOM 2227 C C . GLU A 1 282 ? -4.415 13.645 21.613 1.00 84.75 282 GLU A C 1
ATOM 2229 O O . GLU A 1 282 ? -5.144 13.538 22.599 1.00 84.75 282 GLU A O 1
ATOM 2234 N N . ARG A 1 283 ? -3.391 14.511 21.595 1.00 85.81 283 ARG A N 1
ATOM 2235 C CA . ARG A 1 283 ? -3.031 15.354 22.752 1.00 85.81 283 ARG A CA 1
ATOM 2236 C C . ARG A 1 283 ? -4.095 16.392 23.101 1.00 85.81 283 ARG A C 1
ATOM 2238 O O . ARG A 1 283 ? -4.247 16.738 24.270 1.00 85.81 283 ARG A O 1
ATOM 2245 N N . GLY A 1 284 ? -4.807 16.895 22.097 1.00 82.00 284 GLY A N 1
ATOM 2246 C CA . GLY A 1 284 ? -5.904 17.845 22.252 1.00 82.00 284 GLY A CA 1
ATOM 2247 C C . GLY A 1 284 ? -7.190 17.227 22.802 1.00 82.00 284 GLY A C 1
ATOM 2248 O O . GLY A 1 284 ? -8.135 17.971 23.046 1.00 82.00 284 GLY A O 1
ATOM 2249 N N . ASN A 1 285 ? -7.244 15.901 23.011 1.00 77.31 285 ASN A N 1
ATOM 2250 C CA . ASN A 1 285 ? -8.443 15.170 23.437 1.00 77.31 285 ASN A CA 1
ATOM 2251 C C . ASN A 1 285 ? -9.690 15.511 22.599 1.00 77.31 285 ASN A C 1
ATOM 2253 O O . ASN A 1 285 ? -10.791 15.607 23.137 1.00 77.31 285 ASN A O 1
ATOM 2257 N N . TRP A 1 286 ? -9.519 15.708 21.289 1.00 70.25 286 TRP A N 1
ATOM 2258 C CA . TRP A 1 286 ? -10.585 16.159 20.383 1.00 70.25 286 TRP A CA 1
ATOM 2259 C C . TRP A 1 286 ? -11.872 15.314 20.472 1.00 70.25 286 TRP A C 1
ATOM 2261 O O . TRP A 1 286 ? -12.970 15.847 20.346 1.00 70.25 286 TRP A O 1
ATOM 2271 N N . TYR A 1 287 ? -11.733 14.016 20.753 1.00 67.81 287 TYR A N 1
ATOM 2272 C CA . TYR A 1 287 ? -12.830 13.056 20.871 1.00 67.81 287 TYR A CA 1
ATOM 2273 C C . TYR A 1 287 ? -13.730 13.295 22.095 1.00 67.81 287 TYR A C 1
ATOM 2275 O O . TYR A 1 287 ? -14.910 12.969 22.046 1.00 67.81 287 TYR A O 1
ATOM 2283 N N . LYS A 1 288 ? -13.239 13.939 23.166 1.00 64.44 288 LYS A N 1
ATOM 2284 C CA . LYS A 1 288 ? -14.057 14.228 24.362 1.00 64.44 288 LYS A CA 1
ATOM 2285 C C . LYS A 1 288 ? -15.212 15.192 24.086 1.00 64.44 288 LYS A C 1
ATOM 2287 O O . LYS A 1 288 ? -16.171 15.215 24.848 1.00 64.44 288 LYS A O 1
ATOM 2292 N N . GLY A 1 289 ? -15.117 15.995 23.024 1.00 60.97 289 GLY A N 1
ATOM 2293 C CA . GLY A 1 289 ? -16.222 16.843 22.574 1.00 60.97 289 GLY A CA 1
ATOM 2294 C C . GLY A 1 289 ? -17.374 16.051 21.949 1.00 60.97 289 GLY A C 1
ATOM 2295 O O . GLY A 1 289 ? -18.502 16.520 21.985 1.00 60.97 289 GLY A O 1
ATOM 2296 N N . LEU A 1 290 ? -17.103 14.851 21.423 1.00 60.81 290 LEU A N 1
ATOM 2297 C CA . LEU A 1 290 ? -18.104 13.992 20.782 1.00 60.81 290 LEU A CA 1
ATOM 2298 C C . LEU A 1 290 ? -18.886 13.167 21.812 1.00 60.81 290 LEU A C 1
ATOM 2300 O O . LEU A 1 290 ? -20.104 13.071 21.716 1.00 60.81 290 LEU A O 1
ATOM 2304 N N . ASP A 1 291 ? -18.210 12.661 22.849 1.00 55.09 291 ASP A N 1
ATOM 2305 C CA . ASP A 1 291 ? -18.859 11.923 23.947 1.00 55.09 291 ASP A CA 1
ATOM 2306 C C . ASP A 1 291 ? -19.830 12.806 24.765 1.00 55.09 291 ASP A C 1
ATOM 2308 O O . ASP A 1 291 ? -20.744 12.299 25.420 1.00 55.09 291 ASP A O 1
ATOM 2312 N N . GLY A 1 292 ? -19.618 14.129 24.758 1.00 52.06 292 GLY A N 1
ATOM 2313 C CA . GLY A 1 292 ? -20.438 15.107 25.477 1.00 52.06 292 GLY A CA 1
ATOM 2314 C C . GLY A 1 292 ? -21.762 15.453 24.791 1.00 52.06 292 GLY A C 1
ATOM 2315 O O . GLY A 1 292 ? -22.720 15.764 25.489 1.00 52.06 292 GLY A O 1
ATOM 2316 N N . GLU A 1 293 ? -21.849 15.362 23.459 1.00 49.88 293 GLU A N 1
ATOM 2317 C CA . GLU A 1 293 ? -23.106 15.607 22.730 1.00 49.88 293 GLU A CA 1
ATOM 2318 C C . GLU A 1 293 ? -24.085 14.429 22.844 1.00 49.88 293 GLU A C 1
ATOM 2320 O O . GLU A 1 293 ? -25.297 14.633 22.834 1.00 49.88 293 GLU A O 1
ATOM 2325 N N . GLU A 1 294 ? -23.581 13.200 22.987 1.00 50.25 294 GLU A N 1
ATOM 2326 C CA . GLU A 1 294 ? -24.422 11.997 23.068 1.00 50.25 294 GLU A CA 1
ATOM 2327 C C . GLU A 1 294 ? -24.949 11.728 24.494 1.00 50.25 294 GLU A C 1
ATOM 2329 O O . GLU A 1 294 ? -25.965 11.056 24.667 1.00 50.25 294 GLU A O 1
ATOM 2334 N N . ASN A 1 295 ? -24.296 12.289 25.522 1.00 45.41 295 ASN A N 1
ATOM 2335 C CA . ASN A 1 295 ? -24.649 12.102 26.936 1.00 45.41 295 ASN A CA 1
ATOM 2336 C C . ASN A 1 295 ? -25.312 13.323 27.597 1.00 45.41 295 ASN A C 1
ATOM 2338 O O . ASN A 1 295 ? -25.506 13.294 28.813 1.00 45.41 295 ASN A O 1
ATOM 2342 N N . ASP A 1 296 ? -25.658 14.377 26.851 1.00 44.00 296 ASP A N 1
ATOM 2343 C CA . ASP A 1 296 ? -26.404 15.513 27.402 1.00 44.00 296 ASP A CA 1
ATOM 2344 C C . ASP A 1 296 ? -27.902 15.156 27.532 1.00 44.00 296 ASP A C 1
ATOM 2346 O O . ASP A 1 296 ? -28.614 15.069 26.522 1.00 44.00 296 ASP A O 1
ATOM 2350 N N . PRO A 1 297 ? -28.430 14.930 28.753 1.00 47.69 297 PRO A N 1
ATOM 2351 C CA . PRO A 1 297 ? -29.834 14.585 28.925 1.00 47.69 297 PRO A CA 1
ATOM 2352 C C . PRO A 1 297 ? -30.766 15.742 28.534 1.00 47.69 297 PRO A C 1
ATOM 2354 O O . PRO A 1 297 ? -31.948 15.491 28.283 1.00 47.69 297 PRO A O 1
ATOM 2357 N N . GLU A 1 298 ? -30.269 16.985 28.443 1.00 47.94 298 GLU A N 1
ATOM 2358 C CA . GLU A 1 298 ? -31.089 18.167 28.153 1.00 47.94 298 GLU A CA 1
ATOM 2359 C C . GLU A 1 298 ? -31.586 18.231 26.699 1.00 47.94 298 GLU A C 1
ATOM 2361 O O . GLU A 1 298 ? -32.632 18.830 26.448 1.00 47.94 298 GLU A O 1
ATOM 2366 N N . ASN A 1 299 ? -30.937 17.546 25.748 1.00 43.62 299 ASN A N 1
ATOM 2367 C CA . ASN A 1 299 ? -31.374 17.550 24.343 1.00 43.62 299 ASN A CA 1
ATOM 2368 C C . ASN A 1 299 ? -32.316 16.382 23.973 1.00 43.62 299 ASN A C 1
ATOM 2370 O O . ASN A 1 299 ? -32.839 16.314 22.863 1.00 43.62 299 ASN A O 1
ATOM 2374 N N . SER A 1 300 ? -32.582 15.460 24.907 1.00 39.22 300 SER A N 1
ATOM 2375 C CA . SER A 1 300 ? -33.474 14.305 24.683 1.00 39.22 300 SER A CA 1
ATOM 2376 C C . SER A 1 300 ? -34.943 14.551 25.078 1.00 39.22 300 SER A C 1
ATOM 2378 O O . SER A 1 300 ? -35.783 13.663 24.932 1.00 39.22 300 SER A O 1
ATOM 2380 N N . GLY A 1 301 ? -35.276 15.756 25.561 1.00 39.34 301 GLY A N 1
ATOM 2381 C CA . GLY A 1 301 ? -36.542 16.049 26.246 1.00 39.34 301 GLY A CA 1
ATOM 2382 C C . GLY A 1 301 ? -37.421 17.154 25.651 1.00 39.34 301 GLY A C 1
ATOM 2383 O O . GLY A 1 301 ? -38.250 17.696 26.379 1.00 39.34 301 GLY A O 1
ATOM 2384 N N . HIS A 1 302 ? -37.277 17.518 24.372 1.00 37.22 302 HIS A N 1
ATOM 2385 C CA . HIS A 1 302 ? -38.166 18.511 23.748 1.00 37.22 302 HIS A CA 1
ATOM 2386 C C . HIS A 1 302 ? -38.741 18.042 22.408 1.00 37.22 302 HIS A C 1
ATOM 2388 O O . HIS A 1 302 ? -38.527 18.639 21.356 1.00 37.22 302 HIS A O 1
ATOM 2394 N N . VAL A 1 303 ? -39.513 16.953 22.454 1.00 42.12 303 VAL A N 1
ATOM 2395 C CA . VAL A 1 303 ? -40.581 16.756 21.469 1.00 42.12 303 VAL A CA 1
ATOM 2396 C C . VAL A 1 303 ? -41.750 17.613 21.942 1.00 42.12 303 VAL A C 1
ATOM 2398 O O . VAL A 1 303 ? -42.400 17.317 22.942 1.00 42.12 303 VAL A O 1
ATOM 2401 N N . ASP A 1 304 ? -41.924 18.738 21.262 1.00 38.84 304 ASP A N 1
ATOM 2402 C CA . ASP A 1 304 ? -42.916 19.768 21.536 1.00 38.84 304 ASP A CA 1
ATOM 2403 C C . ASP A 1 304 ? -44.332 19.202 21.296 1.00 38.84 304 ASP A C 1
ATOM 2405 O O . ASP A 1 304 ? -44.857 19.198 20.182 1.00 38.84 304 ASP A O 1
ATOM 2409 N N . ASP A 1 305 ? -44.955 18.676 22.351 1.00 39.53 305 ASP A N 1
ATOM 2410 C CA . ASP A 1 305 ? -46.285 18.049 22.339 1.00 39.53 305 ASP A CA 1
ATOM 2411 C C . ASP A 1 305 ? -47.420 19.105 22.317 1.00 39.53 305 ASP A C 1
ATOM 2413 O O . ASP A 1 305 ? -48.404 19.048 23.056 1.00 39.53 305 ASP A O 1
ATOM 2417 N N . ARG A 1 306 ? -47.269 20.150 21.489 1.00 36.12 306 ARG A N 1
ATOM 2418 C CA . ARG A 1 306 ? -48.189 21.304 21.404 1.00 36.12 306 ARG A CA 1
ATOM 2419 C C . ARG A 1 306 ? -48.859 21.483 20.044 1.00 36.12 306 ARG A C 1
ATOM 2421 O O . ARG A 1 306 ? -49.141 22.607 19.635 1.00 36.12 306 ARG A O 1
ATOM 2428 N N . THR A 1 307 ? -49.190 20.395 19.351 1.00 40.00 307 THR A N 1
ATOM 2429 C CA . THR A 1 307 ? -50.012 20.471 18.123 1.00 40.00 307 THR A CA 1
ATOM 2430 C C . THR A 1 307 ? -51.132 19.427 18.035 1.00 40.00 307 THR A C 1
ATOM 2432 O O . THR A 1 307 ? -51.431 18.927 16.956 1.00 40.00 307 THR A O 1
ATOM 2435 N N . SER A 1 308 ? -51.829 19.132 19.141 1.00 38.12 308 SER A N 1
ATOM 2436 C CA . SER A 1 308 ? -53.024 18.262 19.094 1.00 38.12 308 SER A CA 1
ATOM 2437 C C . SER A 1 308 ? -54.233 18.701 19.938 1.00 38.12 308 SER A C 1
ATOM 2439 O O . SER A 1 308 ? -55.155 17.913 20.109 1.00 38.12 308 SER A O 1
ATOM 2441 N N . SER A 1 309 ? -54.311 19.952 20.420 1.00 39.31 309 SER A N 1
ATOM 2442 C CA . SER A 1 309 ? -55.396 20.362 21.344 1.00 39.31 309 SER A CA 1
ATOM 2443 C C . SER A 1 309 ? -56.163 21.648 20.981 1.00 39.31 309 SER A C 1
ATOM 2445 O O . SER A 1 309 ? -56.645 22.337 21.879 1.00 39.31 309 SER A O 1
ATOM 2447 N N . THR A 1 310 ? -56.325 22.009 19.704 1.00 38.59 310 THR A N 1
ATOM 2448 C CA . THR A 1 310 ? -57.165 23.180 19.340 1.00 38.59 310 THR A CA 1
ATOM 2449 C C . THR A 1 310 ? -57.982 23.030 18.052 1.00 38.59 310 THR A C 1
ATOM 2451 O O . THR A 1 310 ? -58.304 24.030 17.410 1.00 38.59 310 THR A O 1
ATOM 2454 N N . ALA A 1 311 ? -58.374 21.812 17.675 1.00 43.31 311 ALA A N 1
ATOM 2455 C CA . ALA A 1 311 ? -59.184 21.602 16.474 1.00 43.31 311 ALA A CA 1
ATOM 2456 C C . ALA A 1 311 ? -60.303 20.566 16.647 1.00 43.31 311 ALA A C 1
ATOM 2458 O O . ALA A 1 311 ? -60.469 19.741 15.764 1.00 43.31 311 ALA A O 1
ATOM 2459 N N . ASP A 1 312 ? -61.065 20.601 17.744 1.00 44.56 312 ASP A N 1
ATOM 2460 C CA . ASP A 1 312 ? -62.409 19.999 17.750 1.00 44.56 312 ASP A CA 1
ATOM 2461 C C . ASP A 1 312 ? -63.231 20.471 18.960 1.00 44.56 312 ASP A C 1
ATOM 2463 O O . ASP A 1 312 ? -63.193 19.837 20.003 1.00 44.56 312 ASP A O 1
ATOM 2467 N N . GLU A 1 313 ? -63.899 21.631 18.879 1.00 43.75 313 GLU A N 1
ATOM 2468 C CA . GLU A 1 313 ? -65.012 21.973 19.799 1.00 43.75 313 GLU A CA 1
ATOM 2469 C C . GLU A 1 313 ? -65.766 23.247 19.365 1.00 43.75 313 GLU A C 1
ATOM 2471 O O . GLU A 1 313 ? -66.077 24.136 20.160 1.00 43.75 313 GLU A O 1
ATOM 2476 N N . ARG A 1 314 ? -66.055 23.393 18.064 1.00 43.28 314 ARG A N 1
ATOM 2477 C CA . ARG A 1 314 ? -66.893 24.508 17.583 1.00 43.28 314 ARG A CA 1
ATOM 2478 C C . ARG A 1 314 ? -67.933 24.161 16.516 1.00 43.28 314 ARG A C 1
ATOM 2480 O O . ARG A 1 314 ? -68.388 25.075 15.846 1.00 43.28 314 ARG A O 1
ATOM 2487 N N . ASP A 1 315 ? -68.385 22.906 16.437 1.00 47.81 315 ASP A N 1
ATOM 2488 C CA . ASP A 1 315 ? -69.466 22.504 15.514 1.00 47.81 315 ASP A CA 1
ATOM 2489 C C . ASP A 1 315 ? -70.472 21.483 16.095 1.00 47.81 315 ASP A C 1
ATOM 2491 O O . ASP A 1 315 ? -70.924 20.571 15.412 1.00 47.81 315 ASP A O 1
ATOM 2495 N N . VAL A 1 316 ? -70.910 21.657 17.351 1.00 49.47 316 VAL A N 1
ATOM 2496 C CA . VAL A 1 316 ? -72.132 20.982 17.854 1.00 49.47 316 VAL A CA 1
ATOM 2497 C C . VAL A 1 316 ? -73.035 21.968 18.597 1.00 49.47 316 VAL A C 1
ATOM 2499 O O . VAL A 1 316 ? -73.339 21.826 19.774 1.00 49.47 316 VAL A O 1
ATOM 2502 N N . MET A 1 317 ? -73.465 23.015 17.896 1.00 44.09 317 MET A N 1
ATOM 2503 C CA . MET A 1 317 ? -74.712 23.728 18.187 1.00 44.09 317 MET A CA 1
ATOM 2504 C C . MET A 1 317 ? -75.196 24.392 16.897 1.00 44.09 317 MET A C 1
ATOM 2506 O O . MET A 1 317 ? -74.908 25.565 16.660 1.00 44.09 317 MET A O 1
ATOM 2510 N N . LYS A 1 318 ? -75.910 23.627 16.059 1.00 43.12 318 LYS A N 1
ATOM 2511 C CA . LYS A 1 318 ? -77.001 24.076 15.173 1.00 43.12 318 LYS A CA 1
ATOM 2512 C C . LYS A 1 318 ? -77.534 22.896 14.345 1.00 43.12 318 LYS A C 1
ATOM 2514 O O . LYS A 1 318 ? -76.774 22.313 13.583 1.00 43.12 318 LYS A O 1
ATOM 2519 N N . ALA A 1 319 ? -78.853 22.707 14.453 1.00 37.94 319 ALA A N 1
ATOM 2520 C CA . ALA A 1 319 ? -79.745 21.789 13.730 1.00 37.94 319 ALA A CA 1
ATOM 2521 C C . ALA A 1 319 ? -79.779 20.336 14.226 1.00 37.94 319 ALA A C 1
ATOM 2523 O O . ALA A 1 319 ? -78.804 19.591 14.009 1.00 37.94 319 ALA A O 1
#

Organism: NCBI:txid595503

Sequence (319 aa):
MTLLGSWYTPAELGKRACIFQASSSAAQMFSGYLQAALYKGMNGQAGLPAWKWLFVFDGIFGIPIALYGFWAIPDSPTTCKSRWMNAEEKELAIKRMDQVGRKPATKVTLGTFKRVFLGWPFNVWLKSTNRWSVEEVNLIPTAGYGLQIFFTLCYAWVSDAIRMRAPVITFACVIAVIGCIILSIWPSDNIPAMMTGWFLTFCETGAGALFITWINEVCEFSQEHRIIVIAIVETMAYTFQAWVPLLVFNTGEAPHFKYGYQLAAMFFALEIVFVAVMLCAERGNWYKGLDGEENDPENSGHVDDRTSSTADERDVMKA

Foldseek 3Di:
DVLLVLQDDPVVSVVVVVVVVVVVVVVVVVVVVQLVCLQVPPACNVHDGSVVVVVVVCCVVVVVVVVVCVQPPFDRLVVTPHPVDDPVNSVVRVVVCVVNVNDGDDPDDVVVVVCVLCVPLQLLQVVVVVPDDPVCSNVLCVVLLVLLVVLLVVLVVVCVVVVHLLVSLLVLLVLLLCLLVLLQVCPVVDPVSPSSSVSSNSNSHNSVVSVLVVLQVLCVVDPVVSVVVSVVVVVVVVVCVVPVCCQQVPVVPPNSSNCNSVVSSVVSVVVNVVSVVSVVCSVVVVCVVVVVVVPDPVVVPDPPPPPDPDPDDDPPDDD